Protein AF-A0A6G0IU02-F1 (afdb_monomer)

Structure (mmCIF, N/CA/C/O backbone):
data_AF-A0A6G0IU02-F1
#
_entry.id   AF-A0A6G0IU02-F1
#
loop_
_atom_site.group_PDB
_atom_site.id
_atom_site.type_symbol
_atom_site.label_atom_id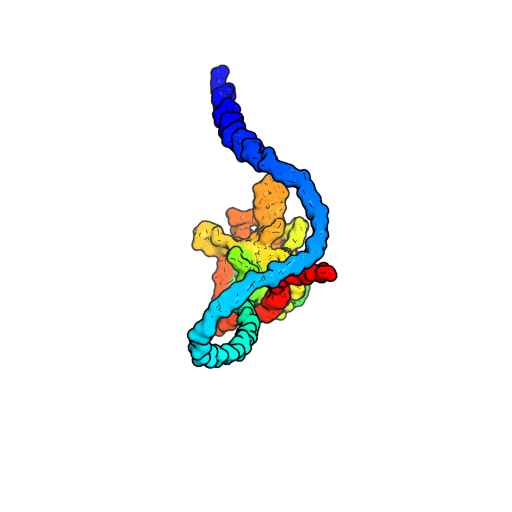
_atom_site.label_alt_id
_atom_site.label_comp_id
_atom_site.label_asym_id
_atom_site.label_entity_id
_atom_site.label_seq_id
_atom_site.pdbx_PDB_ins_code
_atom_site.Cartn_x
_atom_site.Cartn_y
_atom_site.Cartn_z
_atom_site.occupancy
_atom_site.B_iso_or_equiv
_atom_site.auth_seq_id
_atom_site.auth_comp_id
_atom_site.auth_asym_id
_atom_site.auth_atom_id
_atom_site.pdbx_PDB_model_num
ATOM 1 N N . MET A 1 1 ? 42.509 -0.617 -34.279 1.00 51.34 1 MET A N 1
ATOM 2 C CA . MET A 1 1 ? 42.435 -2.097 -34.305 1.00 51.34 1 MET A CA 1
ATOM 3 C C . MET A 1 1 ? 42.666 -2.662 -32.900 1.00 51.34 1 MET A C 1
ATOM 5 O O . MET A 1 1 ? 43.741 -3.169 -32.627 1.00 51.34 1 MET A O 1
ATOM 9 N N . ALA A 1 2 ? 41.705 -2.539 -31.977 1.00 48.62 2 ALA A N 1
ATOM 10 C CA . ALA A 1 2 ? 41.922 -2.955 -30.580 1.00 48.62 2 ALA A CA 1
ATOM 11 C C . ALA A 1 2 ? 40.639 -3.436 -29.867 1.00 48.62 2 ALA A C 1
ATOM 13 O O . ALA A 1 2 ? 40.450 -3.174 -28.688 1.00 48.62 2 ALA A O 1
ATOM 14 N N . ALA A 1 3 ? 39.736 -4.128 -30.576 1.00 52.97 3 ALA A N 1
ATOM 15 C CA . ALA A 1 3 ? 38.465 -4.608 -30.005 1.00 52.97 3 ALA A CA 1
ATOM 16 C C . ALA A 1 3 ? 38.207 -6.119 -30.199 1.00 52.97 3 ALA A C 1
ATOM 18 O O . ALA A 1 3 ? 37.106 -6.593 -29.945 1.00 52.97 3 ALA A O 1
ATOM 19 N N . ALA A 1 4 ? 39.204 -6.899 -30.636 1.00 56.94 4 ALA A N 1
ATOM 20 C CA . ALA A 1 4 ? 39.004 -8.305 -31.015 1.00 56.94 4 ALA A CA 1
ATOM 21 C C . ALA A 1 4 ? 39.466 -9.344 -29.969 1.00 56.94 4 ALA A C 1
ATOM 23 O O . ALA A 1 4 ? 39.292 -10.538 -30.192 1.00 56.94 4 ALA A O 1
ATOM 24 N N . ILE A 1 5 ? 40.030 -8.935 -28.823 1.00 54.19 5 ILE A N 1
ATOM 25 C CA . ILE A 1 5 ? 40.695 -9.877 -27.892 1.00 54.19 5 ILE A CA 1
ATOM 26 C C . ILE A 1 5 ? 39.798 -10.307 -26.714 1.00 54.19 5 ILE A C 1
ATOM 28 O O . ILE A 1 5 ? 39.974 -11.391 -26.169 1.00 54.19 5 ILE A O 1
ATOM 32 N N . ALA A 1 6 ? 38.755 -9.550 -26.360 1.00 51.25 6 ALA A N 1
ATOM 33 C CA . ALA A 1 6 ? 37.894 -9.899 -25.218 1.00 51.25 6 ALA A CA 1
ATOM 34 C C . ALA A 1 6 ? 36.839 -10.992 -25.515 1.00 51.25 6 ALA A C 1
ATOM 36 O O . ALA A 1 6 ? 36.155 -11.455 -24.604 1.00 51.25 6 ALA A O 1
ATOM 37 N N . SER A 1 7 ? 36.708 -11.432 -26.773 1.00 54.47 7 SER A N 1
ATOM 38 C CA . SER A 1 7 ? 35.649 -12.364 -27.202 1.00 54.47 7 SER A CA 1
ATOM 39 C C . SER A 1 7 ? 36.055 -13.849 -27.172 1.00 54.47 7 SER A C 1
ATOM 41 O O . SER A 1 7 ? 35.189 -14.719 -27.264 1.00 54.47 7 SER A O 1
ATOM 43 N N . SER A 1 8 ? 37.344 -14.179 -27.017 1.00 54.22 8 SER A N 1
ATOM 44 C CA . SER A 1 8 ? 37.838 -15.570 -27.067 1.00 54.22 8 SER A CA 1
ATOM 45 C C . SER A 1 8 ? 37.848 -16.288 -25.708 1.00 54.22 8 SER A C 1
ATOM 47 O O . SER A 1 8 ? 37.736 -17.513 -25.665 1.00 54.22 8 SER A O 1
ATOM 49 N N . LEU A 1 9 ? 37.881 -15.557 -24.588 1.00 54.75 9 LEU A N 1
ATOM 50 C CA . LEU A 1 9 ? 37.967 -16.150 -23.243 1.00 54.75 9 LEU A CA 1
ATOM 51 C C . LEU A 1 9 ? 36.627 -16.678 -22.692 1.00 54.75 9 LEU A C 1
ATOM 53 O O . LEU A 1 9 ? 36.609 -17.435 -21.723 1.00 54.75 9 LEU A O 1
ATOM 57 N N . ILE A 1 10 ? 35.496 -16.351 -23.324 1.00 55.34 10 ILE A N 1
ATOM 58 C CA . ILE A 1 10 ? 34.163 -16.789 -22.867 1.00 55.34 10 ILE A CA 1
ATOM 59 C C . ILE A 1 10 ? 33.752 -18.135 -23.500 1.00 55.34 10 ILE A C 1
ATOM 61 O O . ILE A 1 10 ? 32.959 -18.876 -22.918 1.00 55.34 10 ILE A O 1
ATOM 65 N N . ARG A 1 11 ? 34.342 -18.527 -24.642 1.00 56.19 11 ARG A N 1
ATOM 66 C CA . ARG A 1 11 ? 34.035 -19.812 -25.306 1.00 56.19 11 ARG A CA 1
ATOM 67 C C . ARG A 1 11 ? 34.732 -21.026 -24.683 1.00 56.19 11 ARG A C 1
ATOM 69 O O . ARG A 1 11 ? 34.160 -22.112 -24.717 1.00 56.19 11 ARG A O 1
ATOM 76 N N . GLN A 1 12 ? 35.893 -20.864 -24.045 1.00 51.59 12 GLN A N 1
ATOM 77 C CA . GLN A 1 12 ? 36.612 -21.997 -23.438 1.00 51.59 12 GLN A CA 1
ATOM 78 C C . GLN A 1 12 ? 35.956 -22.520 -22.150 1.00 51.59 12 GLN A C 1
ATOM 80 O O . GLN A 1 12 ? 36.017 -23.713 -21.863 1.00 51.59 12 GLN A O 1
ATOM 85 N N . LYS A 1 13 ? 35.240 -21.672 -21.398 1.00 48.53 13 LYS A N 1
ATOM 86 C CA . LYS A 1 13 ? 34.628 -22.083 -20.121 1.00 48.53 13 LYS A CA 1
ATOM 87 C C . LYS A 1 13 ? 33.337 -22.903 -20.278 1.00 48.53 13 LYS A C 1
ATOM 89 O O . LYS A 1 13 ? 32.830 -23.426 -19.289 1.00 48.53 13 LYS A O 1
ATOM 94 N N . ARG A 1 14 ? 32.813 -23.033 -21.507 1.00 52.62 14 ARG A N 1
ATOM 95 C CA . ARG A 1 14 ? 31.618 -23.840 -21.824 1.00 52.62 14 ARG A CA 1
ATOM 96 C C . ARG A 1 14 ? 31.951 -25.241 -22.354 1.00 52.62 14 ARG A C 1
ATOM 98 O O . ARG A 1 14 ? 31.159 -26.145 -22.137 1.00 52.62 14 ARG A O 1
ATOM 105 N N . GLN A 1 15 ? 33.136 -25.452 -22.933 1.00 51.84 15 GLN A N 1
ATOM 106 C CA . GLN A 1 15 ? 33.552 -26.764 -23.459 1.00 51.84 15 GLN A CA 1
ATOM 107 C C . GLN A 1 15 ? 34.073 -27.736 -22.383 1.00 51.84 15 GLN A C 1
ATOM 109 O O . GLN A 1 15 ? 34.096 -28.939 -22.608 1.00 51.84 15 GLN A O 1
ATOM 114 N N . ALA A 1 16 ? 34.406 -27.260 -21.178 1.00 43.06 16 ALA A N 1
ATOM 115 C CA . ALA A 1 16 ? 34.831 -28.124 -20.067 1.00 43.06 16 ALA A CA 1
ATOM 116 C C . ALA A 1 16 ? 33.668 -28.766 -19.273 1.00 43.06 16 ALA A C 1
ATOM 118 O O . ALA A 1 16 ? 33.913 -29.495 -18.315 1.00 43.06 16 ALA A O 1
ATOM 119 N N . ARG A 1 17 ? 32.402 -28.489 -19.627 1.00 50.50 17 ARG A N 1
ATOM 120 C CA . ARG A 1 17 ? 31.219 -29.091 -18.975 1.00 50.50 17 ARG A CA 1
ATOM 121 C C . ARG A 1 17 ? 30.504 -30.154 -19.810 1.00 50.50 17 ARG A C 1
ATOM 123 O O . ARG A 1 17 ? 29.612 -30.802 -19.276 1.00 50.50 17 ARG A O 1
ATOM 130 N N . GLU A 1 18 ? 30.899 -30.361 -21.063 1.00 46.88 18 GLU A N 1
ATOM 131 C CA . GLU A 1 18 ? 30.268 -31.348 -21.955 1.00 46.88 18 GLU A CA 1
ATOM 132 C C . GLU A 1 18 ? 31.071 -32.653 -22.098 1.00 46.88 18 GLU A C 1
ATOM 134 O O . GLU A 1 18 ? 30.562 -33.621 -22.645 1.00 46.88 18 GLU A O 1
ATOM 139 N N . SER A 1 19 ? 32.282 -32.754 -21.537 1.00 48.22 19 SER A N 1
ATOM 140 C CA . SER A 1 19 ? 33.114 -33.968 -21.623 1.00 48.22 19 SER A CA 1
ATOM 141 C C . SER A 1 19 ? 32.939 -34.968 -20.468 1.00 48.22 19 SER A C 1
ATOM 143 O O . SER A 1 19 ? 33.778 -35.849 -20.301 1.00 48.22 19 SER A O 1
ATOM 145 N N . ASN A 1 20 ? 31.876 -34.863 -19.659 1.00 43.47 20 ASN A N 1
ATOM 146 C CA . ASN A 1 20 ? 31.692 -35.730 -18.483 1.00 43.47 20 ASN A CA 1
ATOM 147 C C . ASN A 1 20 ? 30.312 -36.412 -18.404 1.00 43.47 20 ASN A C 1
ATOM 149 O O . ASN A 1 20 ? 29.796 -36.651 -17.315 1.00 43.47 20 ASN A O 1
ATOM 153 N N . SER A 1 21 ? 29.696 -36.716 -19.554 1.00 44.34 21 SER A N 1
ATOM 154 C CA . SER A 1 21 ? 28.435 -37.479 -19.620 1.00 44.34 21 SER A CA 1
ATOM 155 C C . SER A 1 21 ? 28.481 -38.716 -20.523 1.00 44.34 21 SER A C 1
ATOM 157 O O . SER A 1 21 ? 27.435 -39.163 -20.989 1.00 44.34 21 SER A O 1
ATOM 159 N N . GLU A 1 22 ? 29.653 -39.298 -20.771 1.00 39.88 22 GLU A N 1
ATOM 160 C CA . GLU A 1 22 ? 29.741 -40.574 -21.483 1.00 39.88 22 GLU A CA 1
ATOM 161 C C . GLU A 1 22 ? 30.498 -41.621 -20.670 1.00 39.88 22 GLU A C 1
ATOM 163 O O . GLU A 1 22 ? 31.606 -41.370 -20.199 1.00 39.88 22 GLU A O 1
ATOM 168 N N . LYS A 1 23 ? 29.903 -42.826 -20.640 1.00 43.62 23 LYS A N 1
ATOM 169 C CA . LYS A 1 23 ? 30.357 -44.100 -20.040 1.00 43.62 23 LYS A CA 1
ATOM 170 C C . LYS A 1 23 ? 29.957 -44.191 -18.558 1.00 43.62 23 LYS A C 1
ATOM 172 O O . LYS A 1 23 ? 30.467 -43.469 -17.722 1.00 43.62 23 LYS A O 1
ATOM 177 N N . VAL A 1 24 ? 28.995 -45.026 -18.157 1.00 34.88 24 VAL A N 1
ATOM 178 C CA . VAL A 1 24 ? 29.006 -46.489 -18.310 1.00 34.88 24 VAL A CA 1
ATOM 179 C C . VAL A 1 24 ? 27.581 -47.042 -18.472 1.00 34.88 24 VAL A C 1
ATOM 181 O O . VAL A 1 24 ? 26.756 -46.956 -17.568 1.00 34.88 24 VAL A O 1
ATOM 184 N N . ALA A 1 25 ? 27.328 -47.684 -19.612 1.00 37.84 25 ALA A N 1
ATOM 185 C CA . ALA A 1 25 ? 26.277 -48.677 -19.798 1.00 37.84 25 ALA A CA 1
ATOM 186 C C . ALA A 1 25 ? 26.941 -49.952 -20.333 1.00 37.84 25 ALA A C 1
ATOM 188 O O . ALA A 1 25 ? 27.708 -49.878 -21.288 1.00 37.84 25 ALA A O 1
ATOM 189 N N . THR A 1 26 ? 26.697 -51.085 -19.673 1.00 35.47 26 THR A N 1
ATOM 190 C CA . THR A 1 26 ? 26.799 -52.497 -20.118 1.00 35.47 26 THR A CA 1
ATOM 191 C C . THR A 1 26 ? 26.631 -53.321 -18.829 1.00 35.47 26 THR A C 1
ATOM 193 O O . THR A 1 26 ? 27.377 -53.146 -17.880 1.00 35.47 26 THR A O 1
ATOM 196 N N . ASN A 1 27 ? 25.610 -54.155 -18.641 1.00 30.62 27 ASN A N 1
ATOM 197 C CA . ASN A 1 27 ? 25.384 -55.360 -19.420 1.00 30.62 27 ASN A CA 1
ATOM 198 C C . ASN A 1 27 ? 23.982 -55.964 -19.181 1.00 30.62 27 ASN A C 1
ATOM 200 O O . ASN A 1 27 ? 23.516 -56.067 -18.054 1.00 30.62 27 ASN A O 1
ATOM 204 N N . LYS A 1 28 ? 23.416 -56.455 -20.292 1.00 33.31 28 LYS A N 1
ATOM 205 C CA . LYS A 1 28 ? 22.580 -57.660 -20.478 1.00 33.31 28 LYS A CA 1
ATOM 206 C C . LYS A 1 28 ? 21.246 -57.808 -19.719 1.00 33.31 28 LYS A C 1
ATOM 208 O O . LYS A 1 28 ? 21.172 -58.254 -18.583 1.00 33.31 28 LYS A O 1
ATOM 213 N N . ARG A 1 29 ? 20.162 -57.644 -20.492 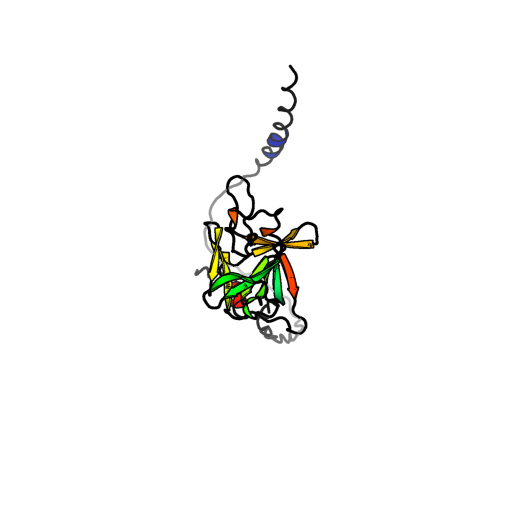1.00 33.94 29 ARG A N 1
ATOM 214 C CA . ARG A 1 29 ? 18.887 -58.374 -20.341 1.00 33.94 29 ARG A CA 1
ATOM 215 C C . ARG A 1 29 ? 19.080 -59.869 -20.649 1.00 33.94 29 ARG A C 1
ATOM 217 O O . ARG A 1 29 ? 19.572 -60.168 -21.736 1.00 33.94 29 ARG A O 1
ATOM 224 N N . ARG A 1 30 ? 18.535 -60.768 -19.811 1.00 31.84 30 ARG A N 1
ATOM 225 C CA . ARG A 1 30 ? 17.565 -61.813 -20.233 1.00 31.84 30 ARG A CA 1
ATOM 226 C C . ARG A 1 30 ? 16.972 -62.643 -19.071 1.00 31.84 30 ARG A C 1
ATOM 228 O O . ARG A 1 30 ? 17.705 -63.154 -18.242 1.00 31.84 30 ARG A O 1
ATOM 235 N N . SER A 1 31 ? 15.637 -62.759 -19.134 1.00 29.91 31 SER A N 1
ATOM 236 C CA . SER A 1 31 ? 14.708 -63.861 -18.781 1.00 29.91 31 SER A CA 1
ATOM 237 C C . SER A 1 31 ? 14.767 -64.590 -17.427 1.00 29.91 31 SER A C 1
ATOM 239 O O . SER A 1 31 ? 15.706 -65.324 -17.142 1.00 29.91 31 SER A O 1
ATOM 241 N N . SER A 1 32 ? 13.643 -64.536 -16.704 1.00 34.59 32 SER A N 1
ATOM 242 C CA . SER A 1 32 ? 13.128 -65.591 -15.812 1.00 34.59 32 SER A CA 1
ATOM 243 C C . SER A 1 32 ? 12.490 -66.736 -16.628 1.00 34.59 32 SER A C 1
ATOM 245 O O . SER A 1 32 ? 12.044 -66.482 -17.753 1.00 34.59 32 SER A O 1
ATOM 247 N N . PRO A 1 33 ? 12.457 -67.988 -16.111 1.00 43.59 33 PRO A N 1
ATOM 248 C CA . PRO A 1 33 ? 11.181 -68.525 -15.596 1.00 43.59 33 PRO A CA 1
ATOM 249 C C . PRO A 1 33 ? 11.260 -69.603 -14.466 1.00 43.59 33 PRO A C 1
ATOM 251 O O . PRO A 1 33 ? 12.152 -70.437 -14.439 1.00 43.59 33 PRO A O 1
ATOM 254 N N . THR A 1 34 ? 10.250 -69.565 -13.577 1.00 38.50 34 THR A N 1
ATOM 255 C CA . THR A 1 34 ? 9.464 -70.634 -12.881 1.00 38.50 34 THR A CA 1
ATOM 256 C C . THR A 1 34 ? 10.048 -71.960 -12.321 1.00 38.50 34 THR A C 1
ATOM 258 O O . THR A 1 34 ? 10.746 -72.672 -13.031 1.00 38.50 34 THR A O 1
ATOM 261 N N . LYS A 1 35 ? 9.446 -72.367 -11.171 1.00 31.52 35 LYS A N 1
ATOM 262 C CA . LYS A 1 35 ? 9.152 -73.719 -10.587 1.00 31.52 35 LYS A CA 1
ATOM 263 C C . LYS A 1 35 ? 10.054 -74.289 -9.457 1.00 31.52 35 LYS A C 1
ATOM 265 O O . LYS A 1 35 ? 11.205 -74.629 -9.682 1.00 31.52 35 LYS A O 1
ATOM 270 N N . ASP A 1 36 ? 9.433 -74.479 -8.277 1.00 34.03 36 ASP A N 1
ATOM 271 C CA . ASP A 1 36 ? 9.748 -75.429 -7.170 1.00 34.03 36 ASP A CA 1
ATOM 272 C C . ASP A 1 36 ? 9.834 -76.908 -7.664 1.00 34.03 36 ASP A C 1
ATOM 274 O O . ASP A 1 36 ? 9.366 -77.123 -8.790 1.00 34.03 36 ASP A O 1
ATOM 278 N N . PRO A 1 37 ? 10.280 -77.964 -6.902 1.00 46.91 37 PRO A N 1
ATOM 279 C CA . PRO A 1 37 ? 10.289 -78.114 -5.422 1.00 46.91 37 PRO A CA 1
ATOM 280 C C . PRO A 1 37 ? 11.408 -78.990 -4.739 1.00 46.91 37 PRO A C 1
ATOM 282 O O . PRO A 1 37 ? 12.132 -79.726 -5.392 1.00 46.91 37 PRO A O 1
ATOM 285 N N . ARG A 1 38 ? 11.414 -79.000 -3.383 1.00 33.72 38 ARG A N 1
ATOM 286 C CA . ARG A 1 38 ? 11.811 -80.077 -2.408 1.00 33.72 38 ARG A CA 1
ATOM 287 C C . ARG A 1 38 ? 13.256 -80.641 -2.331 1.00 33.72 38 ARG A C 1
ATOM 289 O O . ARG A 1 38 ? 13.714 -81.268 -3.268 1.00 33.72 38 ARG A O 1
ATOM 296 N N . SER A 1 39 ? 13.823 -80.642 -1.105 1.00 31.70 39 SER A N 1
ATOM 297 C CA . SER A 1 39 ? 14.204 -81.825 -0.260 1.00 31.70 39 SER A CA 1
ATOM 298 C C . SER A 1 39 ? 15.164 -81.382 0.871 1.00 31.70 39 SER A C 1
ATOM 300 O O . SER A 1 39 ? 16.212 -80.824 0.579 1.00 31.70 39 SER A O 1
ATOM 302 N N . LEU A 1 40 ? 14.782 -81.355 2.157 1.00 40.47 40 LEU A N 1
ATOM 303 C CA . LEU A 1 40 ? 14.804 -82.438 3.168 1.00 40.47 40 LEU A CA 1
ATOM 304 C C . LEU A 1 40 ? 16.164 -83.119 3.417 1.00 40.47 40 LEU A C 1
ATOM 306 O O . LEU A 1 40 ? 16.425 -84.148 2.808 1.00 40.47 40 LEU A O 1
ATOM 310 N N . CYS A 1 41 ? 16.926 -82.603 4.391 1.00 38.59 41 CYS A N 1
ATOM 311 C CA . CYS A 1 41 ? 17.814 -83.309 5.343 1.00 38.59 41 CYS A CA 1
ATOM 312 C C . CYS A 1 41 ? 18.629 -82.236 6.119 1.00 38.59 41 CYS A C 1
ATOM 314 O O . CYS A 1 41 ? 19.027 -81.245 5.528 1.00 38.59 41 CYS A O 1
ATOM 316 N N . GLU A 1 42 ? 18.918 -82.264 7.421 1.00 36.72 42 GLU A N 1
ATOM 317 C CA . GLU A 1 42 ? 18.633 -83.189 8.511 1.00 36.72 42 GLU A CA 1
ATOM 318 C C . GLU A 1 42 ? 19.155 -82.561 9.837 1.00 36.72 42 GLU A C 1
ATOM 320 O O . GLU A 1 42 ? 20.227 -81.971 9.853 1.00 36.72 42 GLU A O 1
ATOM 325 N N . ARG A 1 43 ? 18.365 -82.705 10.919 1.00 42.50 43 ARG A N 1
ATOM 326 C CA . ARG A 1 43 ? 18.712 -82.804 12.368 1.00 42.50 43 ARG A CA 1
ATOM 327 C C . ARG A 1 43 ? 19.540 -81.685 13.045 1.00 42.50 43 ARG A C 1
ATOM 329 O O . ARG A 1 43 ? 20.711 -81.490 12.784 1.00 42.50 43 ARG A O 1
ATOM 336 N N . HIS A 1 44 ? 18.892 -80.894 13.913 1.00 41.12 44 HIS A N 1
ATOM 337 C CA . HIS A 1 44 ? 18.784 -81.041 15.390 1.00 41.12 44 HIS A CA 1
ATOM 338 C C . HIS A 1 44 ? 19.977 -80.451 16.165 1.00 41.12 44 HIS A C 1
ATOM 340 O O . HIS A 1 44 ? 21.079 -80.956 16.039 1.00 41.12 44 HIS A O 1
ATOM 346 N N . ILE A 1 45 ? 19.720 -79.465 17.037 1.00 47.41 45 ILE A N 1
ATOM 347 C CA . ILE A 1 45 ? 20.177 -79.420 18.442 1.00 47.41 45 ILE A CA 1
ATOM 348 C C . ILE A 1 45 ? 19.330 -78.379 19.199 1.00 47.41 45 ILE A C 1
ATOM 350 O O . ILE A 1 45 ? 18.946 -77.335 18.679 1.00 47.41 45 ILE A O 1
ATOM 354 N N . PHE A 1 46 ? 18.973 -78.771 20.416 1.00 35.19 46 PHE A N 1
ATOM 355 C CA . PHE A 1 46 ? 17.982 -78.219 21.329 1.00 35.19 46 PHE A CA 1
ATOM 356 C C . PHE A 1 46 ? 18.329 -76.859 21.969 1.00 35.19 46 PHE A C 1
ATOM 358 O O . PHE A 1 46 ? 19.488 -76.534 22.187 1.00 35.19 46 PHE A O 1
ATOM 365 N N . ASN A 1 47 ? 17.251 -76.180 22.394 1.00 41.88 47 ASN A N 1
ATOM 366 C CA . ASN A 1 47 ? 17.080 -75.347 23.596 1.00 41.88 47 ASN A CA 1
ATOM 367 C C . ASN A 1 47 ? 18.105 -74.252 23.932 1.00 41.88 47 ASN A C 1
ATOM 369 O O . ASN A 1 47 ? 19.125 -74.553 24.531 1.00 41.88 47 ASN A O 1
ATOM 373 N N . VAL A 1 48 ? 17.664 -72.987 23.836 1.00 48.56 48 VAL A N 1
ATOM 374 C CA . VAL A 1 48 ? 17.470 -72.107 25.014 1.00 48.56 48 VAL A CA 1
ATOM 375 C C . VAL A 1 48 ? 16.317 -71.133 24.720 1.00 48.56 48 VAL A C 1
ATOM 377 O O . VAL A 1 48 ? 16.447 -70.218 23.912 1.00 48.56 48 VAL A O 1
ATOM 380 N N . PHE A 1 49 ? 15.177 -71.307 25.394 1.00 44.22 49 PHE A N 1
ATOM 381 C CA . PHE A 1 49 ? 14.122 -70.293 25.457 1.00 44.22 49 PHE A CA 1
ATOM 382 C C . PHE A 1 49 ? 14.474 -69.265 26.540 1.00 44.22 49 PHE A C 1
ATOM 384 O O . PHE A 1 49 ? 14.250 -69.511 27.725 1.00 44.22 49 PHE A O 1
ATOM 391 N N . SER A 1 50 ? 14.964 -68.088 26.155 1.00 41.34 50 SER A N 1
ATOM 392 C CA . SER A 1 50 ? 14.960 -66.905 27.022 1.00 41.34 50 SER A CA 1
ATOM 393 C C . SER A 1 50 ? 13.691 -66.090 26.762 1.00 41.34 50 SER A C 1
ATOM 395 O O . SER A 1 50 ? 13.478 -65.446 25.737 1.00 41.34 50 SER A O 1
ATOM 397 N N . LYS A 1 51 ? 12.791 -66.193 27.735 1.00 48.06 51 LYS A N 1
ATOM 398 C CA . LYS A 1 51 ? 11.459 -65.601 27.805 1.00 48.06 51 LYS A CA 1
ATOM 399 C C . LYS A 1 51 ? 11.565 -64.086 28.011 1.00 48.06 51 LYS A C 1
ATOM 401 O O . LYS A 1 51 ? 11.461 -63.611 29.138 1.00 48.06 51 LYS A O 1
ATOM 406 N N . VAL A 1 52 ? 11.753 -63.314 26.940 1.00 48.66 52 VAL A N 1
ATOM 407 C CA . VAL A 1 52 ? 11.661 -61.846 27.018 1.00 48.66 52 VAL A CA 1
ATOM 408 C C . VAL A 1 52 ? 10.226 -61.426 26.714 1.00 48.66 52 VAL A C 1
ATOM 410 O O . VAL A 1 52 ? 9.778 -61.392 25.569 1.00 48.66 52 VAL A O 1
ATOM 413 N N . ARG A 1 53 ? 9.471 -61.131 27.775 1.00 46.12 53 ARG A N 1
ATOM 414 C CA . ARG A 1 53 ? 8.145 -60.514 27.697 1.00 46.12 53 ARG A CA 1
ATOM 415 C C . ARG A 1 53 ? 8.322 -59.082 27.190 1.00 46.12 53 ARG A C 1
ATOM 417 O O . ARG A 1 53 ? 8.497 -58.159 27.978 1.00 46.12 53 ARG A O 1
ATOM 424 N N . PHE A 1 54 ? 8.291 -58.893 25.873 1.00 35.31 54 PHE A N 1
ATOM 425 C CA . PHE A 1 54 ? 8.166 -57.564 25.285 1.00 35.31 54 PHE A CA 1
ATOM 426 C C . PHE A 1 54 ? 6.768 -57.031 25.616 1.00 35.31 54 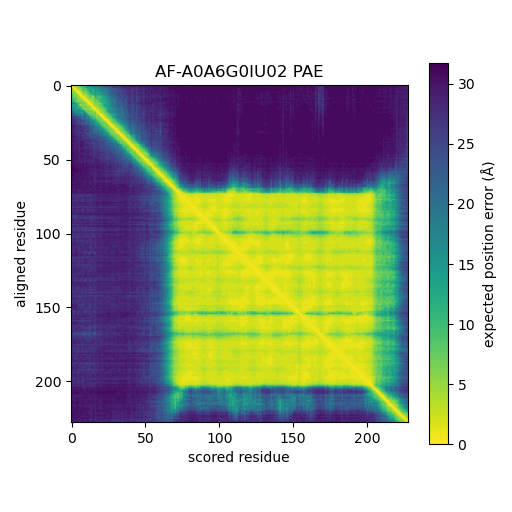PHE A C 1
ATOM 428 O O . PHE A 1 54 ? 5.775 -57.346 24.959 1.00 35.31 54 PHE A O 1
ATOM 435 N N . CYS A 1 55 ? 6.679 -56.232 26.678 1.00 42.66 55 CYS A N 1
ATOM 436 C CA . CYS A 1 55 ? 5.549 -55.345 26.914 1.00 42.66 55 CYS A CA 1
ATOM 437 C C . CYS A 1 55 ? 5.565 -54.253 25.835 1.00 42.66 55 CYS A C 1
ATOM 439 O O . CYS A 1 55 ? 5.967 -53.117 26.081 1.00 42.66 55 CYS A O 1
ATOM 441 N N . SER A 1 56 ? 5.135 -54.603 24.623 1.00 49.12 56 SER A N 1
ATOM 442 C CA . SER A 1 56 ? 4.888 -53.669 23.526 1.00 49.12 56 SER A CA 1
ATOM 443 C C . SER A 1 56 ? 3.629 -52.864 23.836 1.00 49.12 56 SER A C 1
ATOM 445 O O . SER A 1 56 ? 2.564 -53.068 23.250 1.00 49.12 56 SER A O 1
ATOM 447 N N . GLY A 1 57 ? 3.741 -51.951 24.802 1.00 49.62 57 GLY A N 1
ATOM 448 C CA . GLY A 1 57 ? 2.766 -50.898 25.020 1.00 49.62 57 GLY A CA 1
ATOM 449 C C . GLY A 1 57 ? 2.681 -50.066 23.748 1.00 49.62 57 GLY A C 1
ATOM 450 O O . GLY A 1 57 ? 3.531 -49.214 23.500 1.00 49.62 57 GLY A O 1
ATOM 451 N N . LYS A 1 58 ? 1.663 -50.333 22.923 1.00 52.34 58 LYS A N 1
ATOM 452 C CA . LYS A 1 58 ? 1.283 -49.487 21.790 1.00 52.34 58 LYS A CA 1
ATOM 453 C C . LYS A 1 58 ? 0.928 -48.107 22.343 1.00 52.34 58 LYS A C 1
ATOM 455 O O . LYS A 1 58 ? -0.230 -47.836 22.661 1.00 52.34 58 LYS A O 1
ATOM 460 N N . LYS A 1 59 ? 1.922 -47.225 22.471 1.00 48.97 59 LYS A N 1
ATOM 461 C CA . LYS A 1 59 ? 1.678 -45.797 22.646 1.00 48.97 59 LYS A CA 1
ATOM 462 C C . LYS A 1 59 ? 0.993 -45.338 21.367 1.00 48.97 59 LYS A C 1
ATOM 464 O O . LYS A 1 59 ? 1.624 -45.216 20.320 1.00 48.97 59 LYS A O 1
ATOM 469 N N . ARG A 1 60 ? -0.328 -45.166 21.448 1.00 51.22 60 ARG A N 1
ATOM 470 C CA . ARG A 1 60 ? -1.111 -44.482 20.419 1.00 51.22 60 ARG A CA 1
ATOM 471 C C . ARG A 1 60 ? -0.379 -43.169 20.123 1.00 51.22 60 ARG A C 1
ATOM 473 O O . ARG A 1 60 ? -0.055 -42.468 21.086 1.00 51.22 60 ARG A O 1
ATOM 480 N N . PRO A 1 61 ? -0.082 -42.827 18.859 1.00 52.41 61 PRO A N 1
ATOM 481 C CA . PRO A 1 61 ? 0.443 -41.508 18.569 1.00 52.41 61 PRO A CA 1
ATOM 482 C C . PRO A 1 61 ? -0.589 -40.512 19.091 1.00 52.41 61 PRO A C 1
ATOM 484 O O . PRO A 1 61 ? -1.749 -40.529 18.675 1.00 52.41 61 PRO A O 1
ATOM 487 N N . VAL A 1 62 ? -0.189 -39.696 20.068 1.00 53.06 62 VAL A N 1
ATOM 488 C CA . VAL A 1 62 ? -0.981 -38.548 20.495 1.00 53.06 62 VAL A CA 1
ATOM 489 C C . VAL A 1 62 ? -1.184 -37.732 19.232 1.00 53.06 62 VAL A C 1
ATOM 491 O O . VAL A 1 62 ? -0.222 -37.209 18.667 1.00 53.06 62 VAL A O 1
ATOM 494 N N . ARG A 1 63 ? -2.426 -37.703 18.744 1.00 54.41 63 ARG A N 1
ATOM 495 C CA . ARG A 1 63 ? -2.852 -36.876 17.622 1.00 54.41 63 ARG A CA 1
ATOM 496 C C . ARG A 1 63 ? -2.604 -35.436 18.053 1.00 54.41 63 ARG A C 1
ATOM 498 O O . ARG A 1 63 ? -3.452 -34.826 18.698 1.00 54.41 63 ARG A O 1
ATOM 505 N N . ARG A 1 64 ? -1.404 -34.918 17.773 1.00 57.47 64 ARG A N 1
ATOM 506 C CA . ARG A 1 64 ? -1.115 -33.493 17.896 1.00 57.47 64 ARG A CA 1
ATOM 507 C C . ARG A 1 64 ? -2.150 -32.818 17.008 1.00 57.47 64 ARG A C 1
ATOM 509 O O . ARG A 1 64 ? -2.191 -33.084 15.805 1.00 57.47 64 ARG A O 1
ATOM 516 N N . LYS A 1 65 ? -3.048 -32.035 17.614 1.00 43.31 65 LYS A N 1
ATOM 517 C CA . LYS A 1 65 ? -3.884 -31.107 16.853 1.00 43.31 65 LYS A CA 1
ATOM 518 C C . LYS A 1 65 ? -2.923 -30.316 15.953 1.00 43.31 65 LYS A C 1
ATOM 520 O O . LYS A 1 65 ? -1.862 -29.934 16.457 1.00 43.31 65 LYS A O 1
ATOM 525 N N . PRO A 1 66 ? -3.215 -30.129 14.653 1.00 47.91 66 PRO A N 1
ATOM 526 C CA . PRO A 1 66 ? -2.445 -29.189 13.854 1.00 47.91 66 PRO A CA 1
ATOM 527 C C . PRO A 1 66 ? -2.419 -27.880 14.639 1.00 47.91 66 PRO A C 1
ATOM 529 O O . PRO A 1 66 ? -3.477 -27.388 15.024 1.00 47.91 66 PRO A O 1
ATOM 532 N N . VAL A 1 67 ? -1.226 -27.389 14.970 1.00 49.72 67 VAL A N 1
ATOM 533 C CA . VAL A 1 67 ? -1.088 -26.023 15.468 1.00 49.72 67 VAL A CA 1
ATOM 534 C C . VAL A 1 67 ? -1.584 -25.171 14.312 1.00 49.72 67 VAL A C 1
ATOM 536 O O . VAL A 1 67 ? -0.942 -25.152 13.263 1.00 49.72 67 VAL A O 1
ATOM 539 N N . GLU A 1 68 ? -2.772 -24.581 14.450 1.00 51.72 68 GLU A N 1
ATOM 540 C CA . GLU A 1 68 ? -3.220 -23.542 13.530 1.00 51.72 68 GLU A CA 1
ATOM 541 C C . GLU A 1 68 ? -2.101 -22.502 13.505 1.00 51.72 68 GLU A C 1
ATOM 543 O O . GLU A 1 68 ? -1.721 -22.011 14.577 1.00 51.72 68 GLU A O 1
ATOM 548 N N . PRO A 1 69 ? -1.467 -22.254 12.346 1.00 54.59 69 PRO A N 1
ATOM 549 C CA . PRO A 1 69 ? -0.428 -21.252 12.268 1.00 54.59 69 PRO A CA 1
ATOM 550 C C . PRO A 1 69 ? -1.113 -19.907 12.461 1.00 54.59 69 PRO A C 1
ATOM 552 O O . PRO A 1 69 ? -1.531 -19.302 11.497 1.00 54.59 69 PRO A O 1
ATOM 555 N N . GLN A 1 70 ? -1.249 -19.458 13.707 1.00 58.88 70 GLN A N 1
ATOM 556 C CA . GLN A 1 70 ? -1.835 -18.171 14.046 1.00 58.88 70 GLN A CA 1
ATOM 557 C C . GLN A 1 70 ? -0.958 -17.075 13.440 1.00 58.88 70 GLN A C 1
ATOM 559 O O . GLN A 1 70 ? -0.006 -16.608 14.076 1.00 58.88 70 GLN A O 1
ATOM 564 N N . LEU A 1 71 ? -1.225 -16.702 12.186 1.00 65.50 71 LEU A N 1
ATOM 565 C CA . LEU A 1 71 ? -0.515 -15.621 11.529 1.00 65.50 71 LEU A CA 1
ATOM 566 C C . LEU A 1 71 ? -0.857 -14.345 12.274 1.00 65.50 71 LEU A C 1
ATOM 568 O O . LEU A 1 71 ? -1.969 -13.818 12.227 1.00 65.50 71 LEU A O 1
ATOM 572 N N . LYS A 1 72 ? 0.129 -13.918 13.049 1.00 70.50 72 LYS A N 1
ATOM 573 C CA . LYS A 1 72 ? 0.000 -12.867 14.033 1.00 70.50 72 LYS A CA 1
ATOM 574 C C . LYS A 1 72 ? 0.337 -11.551 13.343 1.00 70.50 72 LYS A C 1
ATOM 576 O O . LYS A 1 72 ? 1.496 -11.137 13.325 1.00 70.50 72 LYS A O 1
ATOM 581 N N . GLY A 1 73 ? -0.670 -10.967 12.696 1.00 81.88 73 GLY A N 1
ATOM 582 C CA . GLY A 1 73 ? -0.564 -9.664 12.044 1.00 81.88 73 GLY A CA 1
ATOM 583 C C . GLY A 1 73 ? -0.459 -8.521 13.051 1.00 81.88 73 GLY A C 1
ATOM 584 O O . GLY A 1 73 ? -0.626 -8.723 14.256 1.00 81.88 73 GLY A O 1
ATOM 585 N N . ILE A 1 74 ? -0.180 -7.319 12.557 1.00 91.12 74 ILE A N 1
ATOM 586 C CA . ILE A 1 74 ? -0.248 -6.082 13.348 1.00 91.12 74 ILE A CA 1
ATOM 587 C C . ILE A 1 74 ? -1.330 -5.168 12.784 1.00 91.12 74 ILE A C 1
ATOM 589 O O . ILE A 1 74 ? -1.507 -5.113 11.566 1.00 91.12 74 ILE A O 1
ATOM 593 N N . VAL A 1 75 ? -2.016 -4.437 13.661 1.00 93.69 75 VAL A N 1
ATOM 594 C CA . VAL A 1 75 ? -2.851 -3.306 13.248 1.00 93.69 75 VAL A CA 1
ATOM 595 C C . VAL A 1 75 ? -1.960 -2.080 13.142 1.00 93.69 75 VAL A C 1
ATOM 597 O O . VAL A 1 75 ? -1.194 -1.766 14.058 1.00 93.69 75 VAL A O 1
ATOM 600 N N . THR A 1 76 ? -2.002 -1.412 11.998 1.00 95.44 76 THR A N 1
ATOM 601 C CA . THR A 1 76 ? -1.147 -0.259 11.726 1.00 95.44 76 THR A CA 1
ATOM 602 C C . THR A 1 76 ? -1.808 0.688 10.739 1.00 95.44 76 THR A C 1
ATOM 604 O O . THR A 1 76 ? -2.621 0.277 9.907 1.00 95.44 76 THR A O 1
ATOM 607 N N . ARG A 1 77 ? -1.424 1.961 10.811 1.00 96.44 77 ARG A N 1
ATOM 608 C CA . ARG A 1 77 ? -1.705 2.944 9.765 1.00 96.44 77 ARG A CA 1
ATOM 609 C C . ARG A 1 77 ? -0.522 3.006 8.809 1.00 96.44 77 ARG A C 1
ATOM 611 O O . ARG A 1 77 ? 0.630 2.985 9.235 1.00 96.44 77 ARG A O 1
ATOM 618 N N . LEU A 1 78 ? -0.781 3.115 7.511 1.00 97.50 78 LEU A N 1
ATOM 619 C CA . LEU A 1 78 ? 0.274 3.289 6.511 1.00 97.50 78 LEU A CA 1
ATOM 620 C C . LEU A 1 78 ? 0.354 4.761 6.114 1.00 97.50 78 LEU A C 1
ATOM 622 O O . LEU A 1 78 ? -0.449 5.233 5.312 1.00 97.50 78 LEU A O 1
ATOM 626 N N . PHE A 1 79 ? 1.315 5.488 6.679 1.00 97.94 79 PHE A N 1
ATOM 627 C CA . PHE A 1 79 ? 1.526 6.896 6.354 1.00 97.94 79 PHE A CA 1
ATOM 628 C C . PHE A 1 79 ? 2.414 7.027 5.114 1.00 97.94 79 PHE A C 1
ATOM 630 O O . PHE A 1 79 ? 3.558 6.583 5.124 1.00 97.94 79 PHE A O 1
ATOM 637 N N . SER A 1 80 ? 1.901 7.604 4.034 1.00 98.12 80 SER A N 1
ATOM 638 C CA . SER A 1 80 ? 2.665 7.864 2.814 1.00 98.12 80 SER A CA 1
ATOM 639 C C . SER A 1 80 ? 3.542 9.105 2.970 1.00 98.12 80 SER A C 1
ATOM 641 O O . SER A 1 80 ? 3.095 10.110 3.522 1.00 98.12 80 SER A O 1
ATOM 643 N N . GLU A 1 81 ? 4.746 9.087 2.389 1.00 97.31 81 GLU A N 1
ATOM 644 C CA . GLU A 1 81 ? 5.618 10.275 2.297 1.00 97.31 81 GLU A CA 1
ATOM 645 C C . GLU A 1 81 ? 4.924 11.466 1.610 1.00 97.31 81 GLU A C 1
ATOM 647 O O . GLU A 1 81 ? 5.249 12.619 1.871 1.00 97.31 81 GLU A O 1
ATOM 652 N N . GLN A 1 82 ? 3.901 11.204 0.792 1.00 97.50 82 GLN A N 1
ATOM 653 C CA . GLN A 1 82 ? 3.085 12.236 0.147 1.00 97.50 82 GLN A CA 1
ATOM 654 C C . GLN A 1 82 ? 2.214 13.041 1.133 1.00 97.50 82 GLN A C 1
ATOM 656 O O . GLN A 1 82 ? 1.543 13.979 0.711 1.00 97.50 82 GLN A O 1
ATOM 661 N N . GLY A 1 83 ? 2.202 12.685 2.424 1.00 97.50 83 GLY A N 1
ATOM 662 C CA . GLY A 1 83 ? 1.477 13.405 3.474 1.00 97.50 83 GLY A CA 1
ATOM 663 C C . GLY A 1 83 ? 0.054 12.903 3.724 1.00 97.50 83 GLY A C 1
ATOM 664 O O . GLY A 1 83 ? -0.782 13.664 4.205 1.00 97.50 83 GLY A O 1
ATOM 665 N N . PHE A 1 84 ? -0.232 11.642 3.389 1.00 98.31 84 PHE A N 1
ATOM 666 C CA . PHE A 1 84 ? -1.554 11.031 3.547 1.00 98.31 84 PHE A CA 1
ATOM 667 C C . PHE A 1 84 ? -1.450 9.669 4.228 1.00 98.31 84 PHE A C 1
ATOM 669 O O . PHE A 1 84 ? -0.561 8.877 3.917 1.00 98.31 84 PHE A O 1
ATOM 676 N N . PHE A 1 85 ? -2.399 9.355 5.098 1.00 98.06 85 PHE A N 1
ATOM 677 C CA . PHE A 1 85 ? -2.666 7.992 5.529 1.00 98.06 85 PHE A CA 1
ATOM 678 C C . PHE A 1 85 ? -3.392 7.246 4.421 1.00 98.06 85 PHE A C 1
ATOM 680 O O . PHE A 1 85 ? -4.361 7.759 3.863 1.00 98.06 85 PHE A O 1
ATOM 687 N N . LEU A 1 86 ? -2.948 6.031 4.106 1.00 98.06 86 LEU A N 1
ATOM 688 C CA . LEU A 1 86 ? -3.739 5.149 3.258 1.00 98.06 86 LEU A CA 1
ATOM 689 C C . LEU A 1 86 ? -5.116 4.958 3.906 1.00 98.06 86 LEU A C 1
ATOM 691 O O . LEU A 1 86 ? -5.214 4.810 5.121 1.00 98.06 86 LEU A O 1
ATOM 695 N N . GLN A 1 87 ? -6.164 4.972 3.099 1.00 97.19 87 GLN A N 1
ATOM 696 C CA . GLN A 1 87 ? -7.544 4.810 3.524 1.00 97.19 87 GLN A CA 1
ATOM 697 C C . GLN A 1 87 ? -8.214 3.759 2.647 1.00 97.19 87 GLN A C 1
ATOM 699 O O . GLN A 1 87 ? -7.997 3.719 1.434 1.00 97.19 87 GLN A O 1
ATOM 704 N N . MET A 1 88 ? -9.040 2.923 3.271 1.00 97.44 88 MET A N 1
ATOM 705 C CA . MET A 1 88 ? -9.964 2.034 2.582 1.00 97.44 88 MET A CA 1
ATOM 706 C C . MET A 1 88 ? -11.377 2.314 3.071 1.00 97.44 88 MET A C 1
ATOM 708 O O . MET A 1 88 ? -11.714 2.055 4.228 1.00 97.44 88 MET A O 1
ATOM 712 N N . GLN A 1 89 ? -12.189 2.848 2.173 1.00 96.00 89 GLN A N 1
ATOM 713 C CA . GLN A 1 89 ? -13.588 3.128 2.443 1.00 96.00 89 GLN A CA 1
ATOM 714 C C . GLN A 1 89 ? -14.425 1.832 2.408 1.00 96.00 89 GLN A C 1
ATOM 716 O O . GLN A 1 89 ? -14.005 0.841 1.800 1.00 96.00 89 GLN A O 1
ATOM 721 N N . PRO A 1 90 ? -15.609 1.800 3.051 1.00 94.06 90 PRO A N 1
ATOM 722 C CA . PRO A 1 90 ? -16.490 0.625 3.051 1.00 94.06 90 PRO A CA 1
ATOM 723 C C . PRO A 1 90 ? -16.996 0.212 1.663 1.00 94.06 90 PRO A C 1
ATOM 725 O O . PRO A 1 90 ? -17.340 -0.946 1.459 1.00 94.06 90 PRO A O 1
ATOM 728 N N . ASP A 1 91 ? -17.027 1.148 0.713 1.00 93.38 91 ASP A N 1
ATOM 729 C CA . ASP A 1 91 ? -17.341 0.906 -0.701 1.00 93.38 91 ASP A CA 1
ATOM 730 C C . ASP A 1 91 ? -16.187 0.223 -1.467 1.00 93.38 91 ASP A C 1
ATOM 732 O O . ASP A 1 91 ? -16.330 -0.110 -2.642 1.00 93.38 91 ASP A O 1
ATOM 736 N N . GLY A 1 92 ? -15.041 0.007 -0.811 1.00 92.62 92 GLY A N 1
ATOM 737 C CA . GLY A 1 92 ? -13.844 -0.586 -1.394 1.00 92.62 92 GLY A CA 1
ATOM 738 C C . GLY A 1 92 ? -12.925 0.413 -2.098 1.00 92.62 92 GLY A C 1
ATOM 739 O O . GLY A 1 92 ? -11.910 -0.014 -2.659 1.00 92.62 92 GLY A O 1
ATOM 740 N N . ALA A 1 93 ? -13.223 1.717 -2.067 1.00 96.31 93 ALA A N 1
ATOM 741 C CA . ALA A 1 93 ? -12.354 2.738 -2.640 1.00 96.31 93 ALA A CA 1
ATOM 742 C C . ALA A 1 93 ? -11.077 2.913 -1.801 1.00 96.31 93 ALA A C 1
ATOM 744 O O . ALA A 1 93 ? -11.120 3.033 -0.573 1.00 96.31 93 ALA A O 1
ATOM 745 N N . ILE A 1 94 ? -9.928 2.947 -2.482 1.00 97.31 94 ILE A N 1
ATOM 746 C CA . ILE A 1 94 ? -8.615 3.166 -1.866 1.00 97.31 94 ILE A CA 1
ATOM 747 C C . ILE A 1 94 ? -8.123 4.565 -2.230 1.00 97.31 94 ILE A C 1
ATOM 749 O O . ILE A 1 94 ? -7.986 4.902 -3.409 1.00 97.31 94 ILE A O 1
ATOM 753 N N . SER A 1 95 ? -7.805 5.362 -1.219 1.00 97.00 95 SER A N 1
ATOM 754 C CA . SER A 1 95 ? -7.299 6.728 -1.372 1.00 97.00 95 SER A CA 1
ATOM 755 C C . SER A 1 95 ? -6.392 7.103 -0.198 1.00 97.00 95 SER A C 1
ATOM 757 O O . SER A 1 95 ? -6.069 6.278 0.655 1.00 97.00 95 SER A O 1
ATOM 759 N N . GLY A 1 96 ? -5.914 8.340 -0.189 1.00 97.31 96 GLY A N 1
ATOM 760 C CA . GLY A 1 96 ? -5.198 8.962 0.907 1.00 97.31 96 GLY A CA 1
ATOM 761 C C . GLY A 1 96 ? -6.111 9.903 1.684 1.00 97.31 96 GLY A C 1
ATOM 762 O O . GLY A 1 96 ? -6.803 10.729 1.091 1.00 97.31 96 GLY A O 1
ATOM 763 N N . ASN A 1 97 ? -6.062 9.821 3.009 1.00 96.44 97 ASN A N 1
ATOM 764 C CA . ASN A 1 97 ? -6.736 10.731 3.926 1.00 96.44 97 ASN A CA 1
ATOM 765 C C . ASN A 1 97 ? -5.707 11.487 4.773 1.00 96.44 97 ASN A C 1
ATOM 767 O O . ASN A 1 97 ? -4.643 10.961 5.091 1.00 96.44 97 ASN A O 1
ATOM 771 N N . LYS A 1 98 ? -6.011 12.729 5.146 1.00 95.56 98 LYS A N 1
ATOM 772 C CA . LYS A 1 98 ? -5.186 13.513 6.078 1.00 95.56 98 LYS A CA 1
ATOM 773 C C . LYS A 1 98 ? -5.617 13.340 7.533 1.00 95.56 98 LYS A C 1
ATOM 775 O O . LYS A 1 98 ? -4.843 13.665 8.425 1.00 95.56 98 LYS A O 1
ATOM 780 N N . ASP A 1 99 ? -6.827 12.837 7.764 1.00 93.25 99 ASP A N 1
ATOM 781 C CA . ASP A 1 99 ? -7.345 12.593 9.105 1.00 93.25 99 ASP A CA 1
ATOM 782 C C . ASP A 1 99 ? -6.738 11.320 9.719 1.00 93.25 99 ASP A C 1
ATOM 784 O O . ASP A 1 99 ? -7.027 10.201 9.291 1.00 93.25 99 ASP A O 1
ATOM 788 N N . GLU A 1 100 ? -5.896 11.501 10.737 1.00 86.25 100 GLU A N 1
ATOM 789 C CA . GLU A 1 100 ? -5.249 10.419 11.492 1.00 86.25 100 GLU A CA 1
ATOM 790 C C . GLU A 1 100 ? -6.245 9.635 12.363 1.00 86.25 100 GLU A C 1
ATOM 792 O O . GLU A 1 100 ? -6.049 8.444 12.624 1.00 86.25 100 GLU A O 1
ATOM 797 N N . ASN A 1 101 ? -7.350 10.268 12.765 1.00 89.00 101 ASN A N 1
ATOM 798 C CA . ASN A 1 101 ? -8.365 9.656 13.623 1.00 89.00 101 ASN A CA 1
ATOM 799 C C . ASN A 1 101 ? -9.393 8.846 12.831 1.00 89.00 101 ASN A C 1
ATOM 801 O O . ASN A 1 101 ? -10.270 8.215 13.418 1.00 89.00 101 ASN A O 1
ATOM 805 N N . SER A 1 102 ? -9.280 8.826 11.501 1.00 93.69 102 SER A N 1
ATOM 806 C CA . SER A 1 102 ? 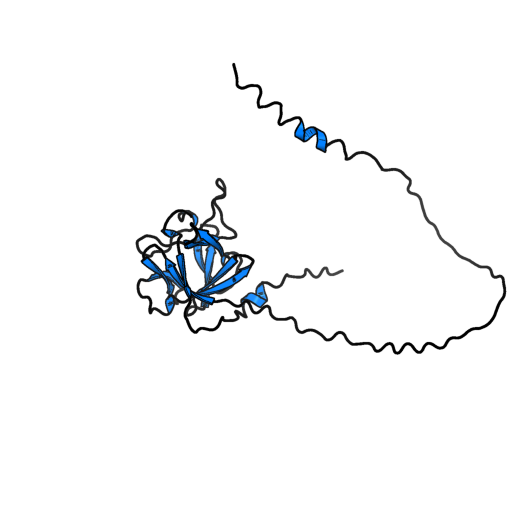-10.188 8.062 10.667 1.00 93.69 102 SER A CA 1
ATOM 807 C C . SER A 1 102 ? -9.962 6.564 10.853 1.00 93.69 102 SER A C 1
ATOM 809 O O . SER A 1 102 ? -8.926 6.003 10.492 1.00 93.69 102 SER A O 1
ATOM 811 N N . ASP A 1 103 ? -10.997 5.899 11.340 1.00 93.62 103 ASP A N 1
ATOM 812 C CA . ASP A 1 103 ? -11.100 4.449 11.479 1.00 93.62 103 ASP A CA 1
ATOM 813 C C . ASP A 1 103 ? -10.846 3.668 10.171 1.00 93.62 103 ASP A C 1
ATOM 815 O O . ASP A 1 103 ? -10.457 2.500 10.191 1.00 93.62 103 ASP A O 1
ATOM 819 N N . TYR A 1 104 ? -11.041 4.310 9.017 1.00 96.06 104 TYR A N 1
ATOM 820 C CA . TYR A 1 104 ? -10.823 3.731 7.686 1.00 96.06 104 TYR A CA 1
ATOM 821 C C . TYR A 1 104 ? -9.344 3.690 7.269 1.00 96.06 104 TYR A C 1
ATOM 823 O O . TYR A 1 104 ? -9.013 3.153 6.212 1.00 96.06 104 TYR A O 1
ATOM 831 N N . THR A 1 105 ? -8.449 4.258 8.083 1.00 96.69 105 THR A N 1
ATOM 832 C CA . THR A 1 105 ? -6.988 4.225 7.870 1.00 96.69 105 THR A CA 1
ATOM 833 C C . THR A 1 105 ? -6.305 3.049 8.568 1.00 96.69 105 THR A C 1
ATOM 835 O O . THR A 1 105 ? -5.085 2.885 8.489 1.00 96.69 105 THR A O 1
ATOM 838 N N . LEU A 1 106 ? -7.093 2.221 9.257 1.00 95.50 106 LEU A N 1
ATOM 839 C CA . LEU A 1 106 ? -6.627 1.058 9.997 1.00 95.50 106 LEU A CA 1
ATOM 840 C C . LEU A 1 106 ? -6.486 -0.154 9.079 1.00 95.50 106 LEU A C 1
ATOM 842 O O . LEU A 1 106 ? -7.460 -0.589 8.455 1.00 95.50 106 LEU A O 1
ATOM 846 N N . PHE A 1 107 ? -5.290 -0.743 9.052 1.00 96.62 107 PHE A N 1
ATOM 847 C CA . PHE A 1 107 ? -5.010 -1.955 8.289 1.00 96.62 107 PHE A CA 1
ATOM 848 C C . PHE A 1 107 ? -4.429 -3.061 9.158 1.00 96.62 107 PHE A C 1
ATOM 850 O O . PHE A 1 107 ? -3.530 -2.835 9.969 1.00 96.62 107 PHE A O 1
ATOM 857 N N . ASN A 1 108 ? -4.877 -4.285 8.899 1.00 95.56 108 ASN A N 1
ATOM 858 C CA . ASN A 1 108 ? -4.187 -5.490 9.324 1.00 95.56 108 ASN A CA 1
ATOM 859 C C . ASN A 1 108 ? -3.054 -5.774 8.331 1.00 95.56 108 ASN A C 1
ATOM 861 O O . ASN A 1 108 ? -3.302 -6.114 7.170 1.00 95.56 108 ASN A O 1
ATOM 865 N N . LEU A 1 109 ? -1.811 -5.664 8.794 1.00 95.38 109 LEU A N 1
ATOM 866 C CA . LEU A 1 109 ? -0.633 -6.148 8.079 1.00 95.38 109 LEU A CA 1
ATOM 867 C C . LEU A 1 109 ? -0.348 -7.579 8.513 1.00 95.38 109 LEU A C 1
ATOM 869 O O . LEU A 1 109 ? 0.152 -7.825 9.615 1.00 95.38 109 LEU A O 1
ATOM 873 N N . ILE A 1 110 ? -0.694 -8.528 7.646 1.00 95.31 110 ILE A N 1
ATOM 874 C CA . ILE A 1 110 ? -0.665 -9.950 7.979 1.00 95.31 110 ILE A CA 1
ATOM 875 C C . ILE A 1 110 ? 0.511 -10.607 7.255 1.00 95.31 110 ILE A C 1
ATOM 877 O O . ILE A 1 110 ? 0.535 -10.607 6.022 1.00 95.31 110 ILE A O 1
ATOM 881 N N . PRO A 1 111 ? 1.498 -11.171 7.974 1.00 95.25 111 PRO A N 1
ATOM 882 C CA . PRO A 1 111 ? 2.621 -11.843 7.338 1.00 95.25 111 PRO A CA 1
ATOM 883 C C . PRO A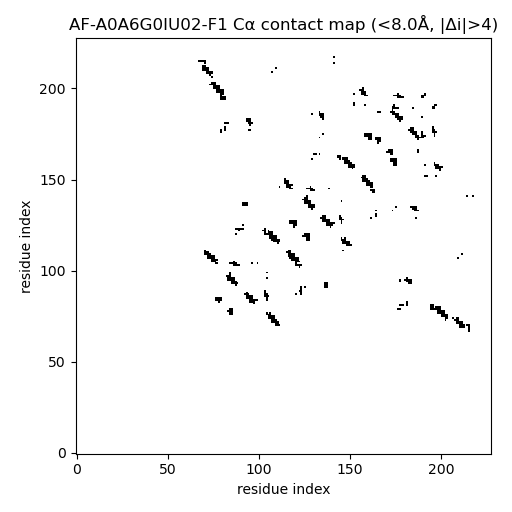 1 111 ? 2.139 -13.143 6.692 1.00 95.25 111 PRO A C 1
ATOM 885 O O . PRO A 1 111 ? 1.716 -14.063 7.380 1.00 95.25 111 PRO A O 1
ATOM 888 N N . VAL A 1 112 ? 2.226 -13.236 5.366 1.00 94.12 112 VAL A N 1
ATOM 889 C CA . VAL A 1 112 ? 1.819 -14.426 4.588 1.00 94.12 112 VAL A CA 1
ATOM 890 C C . VAL A 1 112 ? 3.012 -15.166 3.971 1.00 94.12 112 VAL A C 1
ATOM 892 O O . VAL A 1 112 ? 2.846 -16.158 3.259 1.00 94.12 112 VAL A O 1
ATOM 895 N N . GLY A 1 113 ? 4.228 -14.688 4.234 1.00 93.44 113 GLY A N 1
ATOM 896 C CA . GLY A 1 113 ? 5.483 -15.301 3.817 1.00 93.44 113 GLY A CA 1
ATOM 897 C C . GLY A 1 113 ? 6.693 -14.479 4.260 1.00 93.44 113 GLY A C 1
ATOM 898 O O . GLY A 1 113 ? 6.559 -13.424 4.880 1.00 93.44 113 GLY A O 1
ATOM 899 N N . LEU A 1 114 ? 7.898 -14.946 3.923 1.00 93.38 114 LEU A N 1
ATOM 900 C CA . LEU A 1 114 ? 9.134 -14.219 4.219 1.00 93.38 114 LEU A CA 1
ATOM 901 C C . LEU A 1 114 ? 9.143 -12.872 3.484 1.00 93.38 114 LEU A C 1
ATOM 903 O O . LEU A 1 114 ? 9.295 -12.846 2.262 1.00 93.38 114 LEU A O 1
ATOM 907 N N . ARG A 1 115 ? 9.013 -11.764 4.229 1.00 95.25 115 ARG A N 1
ATOM 908 C CA . ARG A 1 115 ? 8.901 -10.397 3.678 1.00 95.25 115 ARG A CA 1
ATOM 909 C C . ARG A 1 115 ? 7.724 -10.240 2.707 1.00 95.25 115 ARG A C 1
ATOM 911 O O . ARG A 1 115 ? 7.793 -9.449 1.765 1.00 95.25 115 ARG A O 1
ATOM 918 N N . VAL A 1 116 ? 6.661 -11.017 2.905 1.00 97.44 116 VAL A N 1
ATOM 919 C CA . VAL A 1 116 ? 5.429 -10.911 2.123 1.00 97.44 116 VAL A CA 1
ATOM 920 C C . VAL A 1 116 ? 4.267 -10.719 3.077 1.00 97.44 116 VAL A C 1
ATOM 922 O O . VAL A 1 116 ? 4.076 -11.512 3.999 1.00 97.44 116 VAL A O 1
ATOM 925 N N . VAL A 1 117 ? 3.484 -9.680 2.821 1.00 97.44 117 VAL A N 1
ATOM 926 C CA . VAL A 1 117 ? 2.338 -9.290 3.632 1.00 97.44 117 VAL A CA 1
ATOM 927 C C . VAL A 1 117 ? 1.069 -9.258 2.791 1.00 97.44 117 VAL A C 1
ATOM 929 O O . VAL A 1 117 ? 1.104 -8.981 1.589 1.00 97.44 117 VAL A O 1
ATOM 932 N N . ALA A 1 118 ? -0.049 -9.551 3.440 1.00 97.44 118 ALA A N 1
ATOM 933 C CA . ALA A 1 118 ? -1.371 -9.149 2.993 1.00 97.44 118 ALA A CA 1
ATOM 934 C C . ALA A 1 118 ? -1.758 -7.866 3.737 1.00 97.44 118 ALA A C 1
ATOM 936 O O . ALA A 1 118 ? -1.442 -7.717 4.920 1.00 97.44 118 ALA A O 1
ATOM 937 N N . ILE A 1 119 ? -2.427 -6.952 3.041 1.00 98.06 119 ILE A N 1
ATOM 938 C CA . ILE A 1 119 ? -2.906 -5.687 3.602 1.00 98.06 119 ILE A CA 1
ATOM 939 C C . ILE A 1 119 ? -4.429 -5.739 3.554 1.00 98.06 119 ILE A C 1
ATOM 941 O O . ILE A 1 119 ? -4.997 -5.836 2.467 1.00 98.06 119 ILE A O 1
ATOM 945 N N . GLN A 1 120 ? -5.080 -5.709 4.714 1.00 96.94 120 GLN A N 1
ATOM 946 C CA . GLN A 1 120 ? -6.538 -5.784 4.825 1.00 96.94 120 GLN A CA 1
ATOM 947 C C . GLN A 1 120 ? -7.067 -4.573 5.587 1.00 96.94 120 GLN A C 1
ATOM 949 O O . GLN A 1 120 ? -6.553 -4.270 6.662 1.00 96.94 120 GLN A O 1
ATOM 954 N N . GLY A 1 121 ? -8.082 -3.887 5.060 1.00 96.62 121 GLY A N 1
ATOM 955 C CA . GLY A 1 121 ? -8.746 -2.802 5.785 1.00 96.62 121 GLY A CA 1
ATOM 956 C C . GLY A 1 121 ? -9.528 -3.357 6.973 1.00 96.62 121 GLY A C 1
ATOM 957 O O . GLY A 1 121 ? -10.338 -4.266 6.799 1.00 96.62 121 GLY A O 1
ATOM 958 N N . VAL A 1 122 ? -9.305 -2.825 8.176 1.00 94.12 122 VAL A N 1
ATOM 959 C CA . VAL A 1 122 ? -9.934 -3.345 9.407 1.00 94.12 122 VAL A CA 1
ATOM 960 C C . VAL A 1 122 ? -11.452 -3.176 9.362 1.00 94.12 122 VAL A C 1
ATOM 962 O O . VAL A 1 122 ? -12.182 -4.115 9.661 1.00 94.12 122 VAL A O 1
ATOM 965 N N . LYS A 1 123 ? -11.932 -1.994 8.956 1.00 93.62 123 LYS A N 1
ATOM 966 C CA . LYS A 1 123 ? -13.371 -1.692 8.914 1.00 93.62 123 LYS A CA 1
ATOM 967 C C . LYS A 1 123 ? -14.096 -2.342 7.739 1.00 93.62 123 LYS A C 1
ATOM 969 O O . LYS A 1 123 ? -15.209 -2.816 7.916 1.00 93.62 123 LYS A O 1
ATOM 974 N N . ALA A 1 124 ? -13.479 -2.359 6.558 1.00 94.19 124 ALA A N 1
ATOM 975 C CA . ALA A 1 124 ? -14.093 -2.927 5.358 1.00 94.19 124 ALA A CA 1
ATOM 976 C C . ALA A 1 124 ? -13.975 -4.461 5.296 1.00 94.19 124 ALA A C 1
ATOM 978 O O . ALA A 1 124 ? -14.762 -5.112 4.621 1.00 94.19 124 ALA A O 1
ATOM 979 N N . GLY A 1 125 ? -12.970 -5.052 5.952 1.00 94.19 125 GLY A N 1
ATOM 980 C CA . GLY A 1 125 ? -12.668 -6.482 5.847 1.00 94.19 125 GLY A CA 1
ATOM 981 C C . GLY A 1 125 ? -12.087 -6.909 4.492 1.00 94.19 125 GLY A C 1
ATOM 982 O O . GLY A 1 125 ? -11.797 -8.089 4.306 1.00 94.19 125 GLY A O 1
ATOM 983 N N . LEU A 1 126 ? -11.871 -5.972 3.565 1.00 97.31 126 LEU A N 1
ATOM 984 C CA . LEU A 1 126 ? -11.367 -6.234 2.218 1.00 97.31 126 LEU A CA 1
ATOM 985 C C . LEU A 1 126 ? -9.834 -6.212 2.173 1.00 97.31 126 LEU A C 1
ATOM 987 O O . LEU A 1 126 ? -9.175 -5.416 2.850 1.00 97.31 126 LEU A O 1
ATOM 991 N N . TYR A 1 127 ? -9.259 -7.070 1.338 1.00 98.06 127 TYR A N 1
ATOM 992 C CA . TYR A 1 127 ? -7.839 -7.088 1.016 1.00 98.06 127 TYR A CA 1
ATOM 993 C C . TYR A 1 127 ? -7.530 -6.104 -0.104 1.00 98.06 127 TYR A C 1
ATOM 995 O O . TYR A 1 127 ? -8.245 -6.031 -1.100 1.00 98.06 127 TYR A O 1
ATOM 1003 N N . VAL A 1 128 ? -6.412 -5.398 0.022 1.00 98.31 128 VAL A N 1
ATOM 1004 C CA . VAL A 1 128 ? -5.802 -4.703 -1.111 1.00 98.31 128 VAL A CA 1
ATOM 1005 C C . VAL A 1 128 ? -5.226 -5.757 -2.053 1.00 98.31 128 VAL A C 1
ATOM 1007 O O . VAL A 1 128 ? -4.551 -6.685 -1.605 1.00 98.31 128 VAL A O 1
ATOM 1010 N N . ALA A 1 129 ? -5.461 -5.601 -3.349 1.00 98.31 129 ALA A N 1
ATOM 1011 C CA . ALA A 1 129 ? -4.927 -6.457 -4.395 1.00 98.31 129 ALA A CA 1
ATOM 1012 C C . ALA A 1 129 ? -4.477 -5.619 -5.597 1.00 98.31 129 ALA A C 1
ATOM 1014 O O . ALA A 1 129 ? -4.875 -4.465 -5.758 1.00 98.31 129 ALA A O 1
ATOM 1015 N N . MET A 1 130 ? -3.600 -6.178 -6.428 1.00 98.56 130 MET A N 1
ATOM 1016 C CA . MET A 1 130 ? -3.145 -5.535 -7.661 1.00 98.56 130 MET A CA 1
ATOM 1017 C C . MET A 1 130 ? -3.297 -6.505 -8.816 1.00 98.56 130 MET A C 1
ATOM 1019 O O . MET A 1 130 ? -2.772 -7.606 -8.717 1.00 98.56 130 MET A O 1
ATOM 1023 N N . ASN A 1 131 ? -3.964 -6.081 -9.887 1.00 97.81 131 ASN A N 1
ATOM 1024 C CA . ASN A 1 131 ? -4.249 -6.934 -11.036 1.00 97.81 131 ASN A CA 1
ATOM 1025 C C . ASN A 1 131 ? -3.126 -6.928 -12.095 1.00 97.81 131 ASN A C 1
ATOM 1027 O O . ASN A 1 131 ? -2.154 -6.168 -11.992 1.00 97.81 131 ASN A O 1
ATOM 1031 N N . ALA A 1 132 ? -3.277 -7.752 -13.137 1.00 97.44 132 ALA A N 1
ATOM 1032 C CA . ALA A 1 132 ? -2.306 -7.897 -14.226 1.00 97.44 132 ALA A CA 1
ATOM 1033 C C . ALA A 1 132 ? -2.105 -6.627 -15.063 1.00 97.44 132 ALA A C 1
ATOM 1035 O O . ALA A 1 132 ? -1.041 -6.439 -15.656 1.00 97.44 132 ALA A O 1
ATOM 1036 N N . GLU A 1 133 ? -3.078 -5.717 -15.090 1.00 97.06 133 GLU A N 1
ATOM 1037 C CA . GLU A 1 133 ? -2.905 -4.416 -15.728 1.00 97.06 133 GLU A CA 1
ATOM 1038 C C . GLU A 1 133 ? -2.138 -3.444 -14.826 1.00 97.06 133 GLU A C 1
ATOM 1040 O O . GLU A 1 133 ? -1.587 -2.470 -15.335 1.00 97.06 133 GLU A O 1
ATOM 1045 N N . GLY A 1 134 ? -2.081 -3.690 -13.516 1.00 96.69 134 GLY A N 1
ATOM 1046 C CA . GLY A 1 134 ? -1.413 -2.869 -12.507 1.00 96.69 134 GLY A CA 1
ATOM 1047 C C . GLY A 1 134 ? -2.354 -1.927 -11.763 1.00 96.69 134 GLY A C 1
ATOM 1048 O O . GLY A 1 134 ? -1.882 -1.017 -11.083 1.00 96.69 134 GLY A O 1
ATOM 1049 N N . PHE A 1 135 ? -3.666 -2.091 -11.903 1.00 98.00 135 PHE A N 1
ATOM 1050 C CA . PHE A 1 135 ? -4.639 -1.385 -11.079 1.00 98.00 135 PHE A CA 1
ATOM 1051 C C . PHE A 1 135 ? -4.714 -2.019 -9.696 1.00 98.00 135 PHE A C 1
ATOM 1053 O O . PHE A 1 135 ? -4.672 -3.241 -9.550 1.00 98.00 135 PHE A O 1
ATOM 1060 N N . LEU A 1 136 ? -4.811 -1.161 -8.686 1.00 98.00 136 LEU A N 1
ATOM 1061 C CA . LEU A 1 136 ? -5.134 -1.586 -7.336 1.00 98.00 136 LEU A CA 1
ATOM 1062 C C . LEU A 1 136 ? -6.645 -1.671 -7.192 1.00 98.00 136 LEU A C 1
ATOM 1064 O O . LEU A 1 136 ? -7.362 -0.780 -7.644 1.00 98.00 136 LEU A O 1
ATOM 1068 N N . TYR A 1 137 ? -7.097 -2.745 -6.568 1.00 97.56 137 TYR A N 1
ATOM 1069 C CA . TYR A 1 137 ? -8.500 -3.016 -6.315 1.00 97.56 137 TYR A CA 1
ATOM 1070 C C . TYR A 1 137 ? -8.648 -3.689 -4.949 1.00 97.56 137 TYR A C 1
ATOM 1072 O O . TYR A 1 137 ? -7.656 -4.032 -4.296 1.00 97.56 137 TYR A O 1
ATOM 1080 N N . THR A 1 138 ? -9.886 -3.844 -4.501 1.00 97.81 138 THR A N 1
ATOM 1081 C CA . THR A 1 138 ? -10.223 -4.511 -3.247 1.00 97.81 138 THR A CA 1
ATOM 1082 C C . THR A 1 138 ? -10.847 -5.873 -3.511 1.00 97.81 138 THR A C 1
ATOM 1084 O O . THR A 1 138 ? -11.595 -6.051 -4.468 1.00 97.81 138 THR A O 1
ATOM 1087 N N . SER A 1 139 ? -10.502 -6.853 -2.680 1.00 97.00 139 SER A N 1
ATOM 1088 C CA . SER A 1 139 ? -10.964 -8.236 -2.802 1.00 97.00 139 SER A CA 1
ATOM 1089 C C . SER A 1 139 ? -11.426 -8.742 -1.444 1.00 97.00 139 SER A C 1
ATOM 1091 O O . SER A 1 139 ? -10.708 -8.610 -0.455 1.00 97.00 139 SER A O 1
ATOM 1093 N N . ASP A 1 140 ? -12.608 -9.337 -1.383 1.00 95.00 140 ASP A N 1
ATOM 1094 C CA . ASP A 1 140 ? -13.122 -10.043 -0.206 1.00 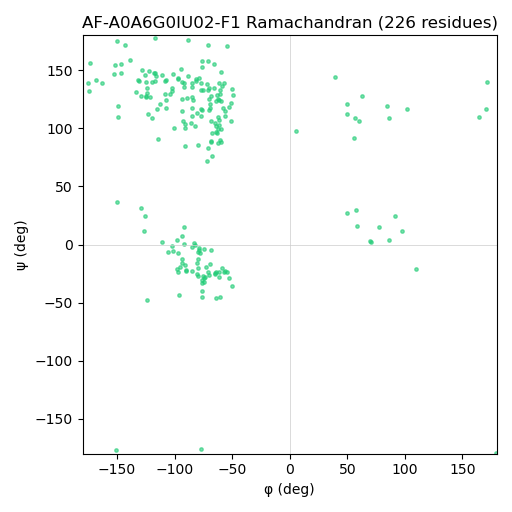95.00 140 ASP A CA 1
ATOM 1095 C C . ASP A 1 140 ? -12.436 -11.407 -0.020 1.00 95.00 140 ASP A C 1
ATOM 1097 O O . ASP A 1 140 ? -12.177 -11.843 1.101 1.00 95.00 140 ASP A O 1
ATOM 1101 N N . VAL A 1 141 ? -12.058 -12.052 -1.125 1.00 94.94 141 VAL A N 1
ATOM 1102 C CA . VAL A 1 141 ? -11.315 -13.313 -1.138 1.00 94.94 141 VAL A CA 1
ATOM 1103 C C . VAL A 1 141 ? -9.812 -13.053 -1.189 1.00 94.94 141 VAL A C 1
ATOM 1105 O O . VAL A 1 141 ? -9.319 -12.259 -1.993 1.00 94.94 141 VAL A O 1
ATOM 1108 N N . PHE A 1 142 ? -9.045 -13.774 -0.370 1.00 95.50 142 PHE A N 1
ATOM 1109 C CA . PHE A 1 142 ? -7.588 -13.722 -0.438 1.00 95.50 142 PHE A CA 1
ATOM 1110 C C . PHE A 1 142 ? -7.047 -14.512 -1.636 1.00 95.50 142 PHE A C 1
ATOM 1112 O O . PHE A 1 142 ? -7.145 -15.740 -1.696 1.00 95.50 142 PHE A O 1
ATOM 1119 N N . THR A 1 143 ? -6.409 -13.807 -2.568 1.00 96.12 143 THR A N 1
ATOM 1120 C CA . THR A 1 143 ? -5.788 -14.386 -3.764 1.00 96.12 143 THR A CA 1
ATOM 1121 C C . THR A 1 143 ? -4.275 -14.151 -3.776 1.00 96.12 143 THR A C 1
ATOM 1123 O O . THR A 1 143 ? -3.695 -13.519 -2.890 1.00 96.12 143 THR A O 1
ATOM 1126 N N . ALA A 1 144 ? -3.590 -14.671 -4.798 1.00 97.12 144 ALA A N 1
ATOM 1127 C CA . ALA A 1 144 ? -2.172 -14.381 -4.997 1.00 97.12 144 ALA A CA 1
ATOM 1128 C C . ALA A 1 144 ? -1.907 -12.891 -5.308 1.00 97.12 144 ALA A C 1
ATOM 1130 O O . ALA A 1 144 ? -0.822 -12.401 -5.004 1.00 97.12 144 ALA A O 1
ATOM 1131 N N . GLU A 1 145 ? -2.895 -12.169 -5.842 1.00 98.00 145 GLU A N 1
ATOM 1132 C CA . GLU A 1 145 ? -2.816 -10.733 -6.148 1.00 98.00 145 GLU A CA 1
ATOM 1133 C C . GLU A 1 145 ? -2.851 -9.851 -4.891 1.00 98.00 145 GLU A C 1
ATOM 1135 O O . GLU A 1 145 ? -2.368 -8.719 -4.923 1.00 98.00 145 GLU A O 1
ATOM 1140 N N . CYS A 1 146 ? -3.327 -10.391 -3.762 1.00 98.06 146 CYS A N 1
ATOM 1141 C CA . CYS A 1 146 ? -3.316 -9.733 -2.450 1.00 98.06 146 CYS A CA 1
ATOM 1142 C C . CYS A 1 146 ? -1.944 -9.785 -1.751 1.00 98.06 146 CYS A C 1
ATOM 1144 O O . CYS A 1 146 ? -1.784 -9.279 -0.638 1.00 98.06 146 CYS A O 1
ATOM 1146 N N . LYS A 1 147 ? -0.951 -10.455 -2.352 1.00 98.12 147 LYS A N 1
ATOM 1147 C CA . LYS A 1 147 ? 0.373 -10.658 -1.753 1.00 98.12 147 LYS A CA 1
ATOM 1148 C C . LYS A 1 147 ? 1.338 -9.573 -2.200 1.00 98.12 147 LYS A C 1
ATOM 1150 O O . LYS A 1 147 ? 1.771 -9.551 -3.360 1.00 98.12 147 LYS A O 1
ATOM 1155 N N . PHE A 1 148 ? 1.771 -8.761 -1.242 1.00 98.62 148 PHE A N 1
ATOM 1156 C CA . PHE A 1 148 ? 2.765 -7.720 -1.456 1.00 98.62 148 PHE A CA 1
ATOM 1157 C C . PHE A 1 148 ? 4.090 -8.082 -0.805 1.00 98.62 148 PHE A C 1
ATOM 1159 O O . PHE A 1 148 ? 4.156 -8.407 0.378 1.00 98.62 148 PHE A O 1
ATOM 1166 N N . LYS A 1 149 ? 5.175 -7.985 -1.569 1.00 98.25 149 LYS A N 1
ATOM 1167 C CA . LYS A 1 149 ? 6.524 -8.036 -1.019 1.00 98.25 149 LYS A CA 1
ATOM 1168 C C . LYS A 1 149 ? 6.842 -6.688 -0.386 1.00 98.25 149 LYS A C 1
ATOM 1170 O O . LYS A 1 149 ? 6.923 -5.685 -1.102 1.00 98.25 149 LYS A O 1
ATOM 1175 N N . GLU A 1 150 ? 7.061 -6.692 0.922 1.00 96.94 150 GLU A N 1
ATOM 1176 C CA . GLU A 1 150 ? 7.573 -5.539 1.654 1.00 96.94 150 GLU A CA 1
ATOM 1177 C C . GLU A 1 150 ? 9.096 -5.466 1.510 1.00 96.94 150 GLU A C 1
ATOM 1179 O O . GLU A 1 150 ? 9.814 -6.473 1.471 1.00 96.94 150 GLU A O 1
ATOM 1184 N N . SER A 1 151 ? 9.628 -4.264 1.358 1.00 96.88 151 SER A N 1
ATOM 1185 C CA . SER A 1 151 ? 11.068 -4.029 1.307 1.00 96.88 151 SER A CA 1
ATOM 1186 C C . SER A 1 151 ? 11.376 -2.684 1.930 1.00 96.88 151 SER A C 1
ATOM 1188 O O . SER A 1 151 ? 10.581 -1.758 1.827 1.00 96.88 151 SER A O 1
ATOM 1190 N N . VAL A 1 152 ? 12.538 -2.577 2.563 1.00 96.75 152 VAL A N 1
ATOM 1191 C CA . VAL A 1 152 ? 13.025 -1.290 3.057 1.00 96.75 152 VAL A CA 1
ATOM 1192 C C . VAL A 1 152 ? 13.677 -0.511 1.916 1.00 96.75 152 VAL A C 1
ATOM 1194 O O . VAL A 1 152 ? 14.340 -1.092 1.045 1.00 96.75 152 VAL A O 1
ATOM 1197 N N . PHE A 1 153 ? 13.472 0.799 1.908 1.00 96.19 153 PHE A N 1
ATOM 1198 C CA . PHE A 1 153 ? 14.120 1.745 1.012 1.00 96.19 153 PHE A CA 1
ATOM 1199 C C . PHE A 1 153 ? 14.882 2.775 1.847 1.00 96.19 153 PHE A C 1
ATOM 1201 O O . PHE A 1 153 ? 14.329 3.338 2.789 1.00 96.19 153 PHE A O 1
ATOM 1208 N N . GLU A 1 154 ? 16.174 2.937 1.540 1.00 93.50 154 GLU A N 1
ATOM 1209 C CA . GLU A 1 154 ? 17.103 3.842 2.245 1.00 93.50 154 GLU A CA 1
ATOM 1210 C C . GLU A 1 154 ? 17.088 3.694 3.781 1.00 93.50 154 GLU A C 1
ATOM 1212 O O . GLU A 1 154 ? 17.402 4.620 4.515 1.00 93.50 154 GLU A O 1
ATOM 1217 N N . ASN A 1 155 ? 16.737 2.500 4.274 1.00 89.12 155 ASN A N 1
ATOM 1218 C CA . ASN A 1 155 ? 16.588 2.154 5.693 1.00 89.12 155 ASN A CA 1
ATOM 1219 C C . ASN A 1 155 ? 15.564 2.991 6.484 1.00 89.12 155 ASN A C 1
ATOM 1221 O O . ASN A 1 155 ? 15.558 2.919 7.711 1.00 89.12 155 ASN A O 1
ATOM 1225 N N . TYR A 1 156 ? 14.676 3.722 5.809 1.00 92.50 156 TYR A N 1
ATOM 1226 C CA . TYR A 1 156 ? 13.663 4.557 6.461 1.00 92.50 156 TYR A CA 1
ATOM 1227 C C . TYR A 1 156 ? 12.242 4.199 6.016 1.00 92.50 156 TYR A C 1
ATOM 1229 O O . TYR A 1 156 ? 11.365 3.970 6.847 1.00 92.50 156 TYR A O 1
ATOM 1237 N N . TYR A 1 157 ? 12.022 4.070 4.708 1.00 97.62 157 TYR A N 1
ATOM 1238 C CA . TYR A 1 157 ? 10.700 3.797 4.152 1.00 97.62 157 TYR A CA 1
ATOM 1239 C C . TYR A 1 157 ? 10.462 2.307 3.923 1.00 97.62 157 TYR A C 1
ATOM 1241 O O . TYR A 1 157 ? 11.380 1.548 3.601 1.00 97.62 157 TYR A O 1
ATOM 1249 N N . VAL A 1 158 ? 9.201 1.897 4.010 1.00 98.12 158 VAL A N 1
ATOM 1250 C CA . VAL A 1 158 ? 8.722 0.596 3.547 1.00 98.12 158 VAL A CA 1
ATOM 1251 C C . VAL A 1 158 ? 8.003 0.785 2.218 1.00 98.12 158 VAL A C 1
ATOM 1253 O O . VAL A 1 158 ? 7.164 1.670 2.061 1.00 98.12 158 VAL A O 1
ATOM 1256 N N . ILE A 1 159 ? 8.340 -0.062 1.252 1.00 98.31 159 ILE A N 1
ATOM 1257 C CA . ILE A 1 159 ? 7.691 -0.114 -0.057 1.00 98.31 159 ILE A CA 1
ATOM 1258 C C . ILE A 1 159 ? 7.013 -1.470 -0.230 1.00 98.31 159 ILE A C 1
ATOM 1260 O O . ILE A 1 159 ? 7.578 -2.509 0.129 1.00 98.31 159 ILE A O 1
ATOM 1264 N N . TYR A 1 160 ? 5.827 -1.467 -0.829 1.00 98.62 160 TYR A N 1
ATOM 1265 C CA . TYR A 1 160 ? 5.047 -2.674 -1.095 1.00 98.62 160 TYR A CA 1
ATOM 1266 C C . TYR A 1 160 ? 4.977 -2.911 -2.598 1.00 98.62 160 TYR A C 1
ATOM 1268 O O . TYR A 1 160 ? 4.508 -2.058 -3.350 1.00 98.62 160 TYR A O 1
ATOM 1276 N N . SER A 1 161 ? 5.465 -4.065 -3.046 1.00 98.38 161 SER A N 1
ATOM 1277 C CA . SER A 1 161 ? 5.481 -4.440 -4.464 1.00 98.38 161 SER A CA 1
ATOM 1278 C C . SER A 1 161 ? 4.648 -5.676 -4.740 1.00 98.38 161 SER A C 1
ATOM 1280 O O . SER A 1 161 ? 4.595 -6.574 -3.901 1.00 98.38 161 SER A O 1
ATOM 1282 N N . SER A 1 162 ? 4.035 -5.753 -5.921 1.00 98.12 162 SER A N 1
ATOM 1283 C CA . SER A 1 162 ? 3.364 -6.981 -6.346 1.00 98.12 162 SER A CA 1
ATOM 1284 C C . SER A 1 162 ? 4.363 -8.140 -6.382 1.00 98.12 162 SER A C 1
ATOM 1286 O O . SER A 1 162 ? 5.502 -8.009 -6.848 1.00 98.12 162 SER A O 1
ATOM 1288 N N . THR A 1 163 ? 3.937 -9.291 -5.868 1.00 97.75 163 THR A N 1
ATOM 1289 C CA . THR A 1 163 ? 4.714 -10.532 -5.970 1.00 97.75 163 THR A CA 1
ATOM 1290 C C . THR A 1 163 ? 4.645 -11.141 -7.369 1.00 97.75 163 THR A C 1
ATOM 1292 O O . THR A 1 163 ? 5.601 -11.801 -7.778 1.00 97.75 163 THR A O 1
ATOM 1295 N N . LEU A 1 164 ? 3.563 -10.874 -8.107 1.00 97.25 164 LEU A N 1
ATOM 1296 C CA . LEU A 1 164 ? 3.288 -11.442 -9.427 1.00 97.25 164 LEU A CA 1
ATOM 1297 C C . LEU A 1 164 ? 3.730 -10.519 -10.562 1.00 97.25 164 LEU A C 1
ATOM 1299 O O . LEU A 1 164 ? 4.329 -10.974 -11.534 1.00 97.25 164 LEU A O 1
ATOM 1303 N N . TYR A 1 165 ? 3.457 -9.219 -10.434 1.00 98.00 165 TYR A N 1
ATOM 1304 C CA . TYR A 1 165 ? 3.490 -8.310 -11.575 1.00 98.00 165 TYR A CA 1
ATOM 1305 C C . TYR A 1 165 ? 4.729 -7.423 -11.614 1.00 98.00 165 TYR A C 1
ATOM 1307 O O . TYR A 1 165 ? 5.12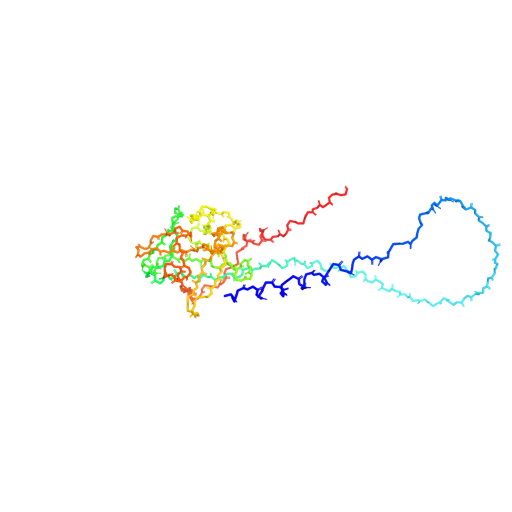8 -6.775 -10.638 1.00 98.00 165 TYR A O 1
ATOM 1315 N N . ARG A 1 166 ? 5.361 -7.422 -12.790 1.00 97.31 166 ARG A N 1
ATOM 1316 C CA . ARG A 1 166 ? 6.602 -6.713 -13.106 1.00 97.31 166 ARG A CA 1
ATOM 1317 C C . ARG A 1 166 ? 6.563 -6.263 -14.561 1.00 97.31 166 ARG A C 1
ATOM 1319 O O . ARG A 1 166 ? 5.901 -6.871 -15.393 1.00 97.31 166 ARG A O 1
ATOM 1326 N N . GLN A 1 167 ? 7.321 -5.221 -14.883 1.00 96.06 167 GLN A N 1
ATOM 1327 C CA . GLN A 1 167 ? 7.564 -4.818 -16.263 1.00 96.06 167 GLN A CA 1
ATOM 1328 C C . GLN A 1 167 ? 8.286 -5.954 -17.006 1.00 96.06 167 GLN A C 1
ATOM 1330 O O . GLN A 1 167 ? 9.362 -6.359 -16.567 1.00 96.06 167 GLN A O 1
ATOM 1335 N N . HIS A 1 168 ? 7.734 -6.425 -18.126 1.00 91.06 168 HIS A N 1
ATOM 1336 C CA . HIS A 1 168 ? 8.280 -7.567 -18.872 1.00 91.06 168 HIS A CA 1
ATOM 1337 C C . HIS A 1 168 ? 9.716 -7.323 -19.372 1.00 91.06 168 HIS A C 1
ATOM 1339 O O . HIS A 1 168 ? 10.588 -8.161 -19.186 1.00 91.06 168 HIS A O 1
ATOM 1345 N N . GLU A 1 169 ? 9.985 -6.145 -19.939 1.00 92.88 169 GLU A N 1
ATOM 1346 C CA . GLU A 1 169 ? 11.291 -5.824 -20.538 1.00 92.88 169 GLU A CA 1
ATOM 1347 C C . GLU A 1 169 ? 12.375 -5.515 -19.496 1.00 92.88 169 GLU A C 1
ATOM 1349 O O . GLU A 1 169 ? 13.498 -5.994 -19.580 1.00 92.88 169 GLU A O 1
ATOM 1354 N N . SER A 1 170 ? 12.040 -4.698 -18.495 1.00 94.31 170 SER A N 1
ATOM 1355 C CA . SER A 1 170 ? 13.011 -4.183 -17.520 1.00 94.31 170 SER A CA 1
ATOM 1356 C C . SER A 1 170 ? 13.114 -5.036 -16.248 1.00 94.31 170 SER A C 1
ATOM 1358 O O . SER A 1 170 ? 14.025 -4.823 -15.449 1.00 94.31 170 SER A O 1
ATOM 1360 N N . GLY A 1 171 ? 12.154 -5.928 -15.981 1.00 95.31 171 GLY A N 1
ATOM 1361 C CA . GLY A 1 171 ? 12.043 -6.659 -14.709 1.00 95.31 171 GLY A CA 1
ATOM 1362 C C . GLY A 1 171 ? 11.645 -5.792 -13.502 1.00 95.31 171 GLY A C 1
ATOM 1363 O O . GLY A 1 171 ? 11.564 -6.278 -12.367 1.00 95.31 171 GLY A O 1
ATOM 1364 N N . ARG A 1 172 ? 11.380 -4.497 -13.723 1.00 96.38 172 ARG A N 1
ATOM 1365 C CA . ARG A 1 172 ? 11.000 -3.528 -12.688 1.00 96.38 172 ARG A CA 1
ATOM 1366 C C . ARG A 1 172 ? 9.677 -3.926 -12.037 1.00 96.38 172 ARG A C 1
ATOM 1368 O O . ARG A 1 172 ? 8.672 -4.075 -12.722 1.00 96.38 172 ARG A O 1
ATOM 1375 N N . ALA A 1 173 ? 9.671 -4.053 -10.712 1.00 97.44 173 ALA A N 1
ATOM 1376 C CA . ALA A 1 173 ? 8.456 -4.362 -9.965 1.00 97.44 173 ALA A CA 1
ATOM 1377 C C . ALA A 1 173 ? 7.420 -3.236 -10.054 1.00 97.44 173 ALA A C 1
ATOM 1379 O O . ALA A 1 173 ? 7.765 -2.071 -10.279 1.00 97.44 173 ALA A O 1
ATOM 1380 N N . TRP A 1 174 ? 6.159 -3.600 -9.860 1.00 98.38 174 TRP A N 1
ATOM 1381 C CA . TRP A 1 174 ? 5.063 -2.655 -9.683 1.00 98.38 174 TRP A CA 1
ATOM 1382 C C . TRP A 1 174 ? 4.783 -2.462 -8.200 1.00 98.38 174 TRP A C 1
ATOM 1384 O O . TRP A 1 174 ? 4.906 -3.409 -7.421 1.00 98.38 174 TRP A O 1
ATOM 1394 N N . PHE A 1 175 ? 4.442 -1.238 -7.814 1.00 98.56 175 PHE A N 1
ATOM 1395 C CA . PHE A 1 175 ? 4.390 -0.830 -6.412 1.00 98.56 175 PHE A CA 1
ATOM 1396 C C . PHE A 1 175 ? 3.036 -0.228 -6.051 1.00 98.56 175 PHE A C 1
ATOM 1398 O O . PHE A 1 175 ? 2.419 0.449 -6.870 1.00 98.56 175 PHE A O 1
ATOM 1405 N N . LEU A 1 176 ? 2.599 -0.453 -4.815 1.00 98.50 176 LEU A N 1
ATOM 1406 C CA . LEU A 1 176 ? 1.552 0.350 -4.188 1.00 98.50 176 LEU A CA 1
ATOM 1407 C C . LEU A 1 176 ? 2.040 1.800 -4.091 1.00 98.50 176 LEU A C 1
ATOM 1409 O O . LEU A 1 176 ? 3.204 2.029 -3.754 1.00 98.50 176 LEU A O 1
ATOM 1413 N N . GLY A 1 177 ? 1.170 2.771 -4.363 1.00 98.19 177 GLY A N 1
ATOM 1414 C CA . GLY A 1 177 ? 1.545 4.166 -4.189 1.00 98.19 177 GLY A CA 1
ATOM 1415 C C . GLY A 1 177 ? 0.427 5.179 -4.380 1.00 98.19 177 GLY A C 1
ATOM 1416 O O . GLY A 1 177 ? -0.547 4.917 -5.085 1.00 98.19 177 GLY A O 1
ATOM 1417 N N . LEU A 1 178 ? 0.609 6.349 -3.769 1.00 98.50 178 LEU A N 1
ATOM 1418 C CA . LEU A 1 178 ? -0.287 7.504 -3.862 1.00 98.50 178 LEU A CA 1
ATOM 1419 C C . LEU A 1 178 ? 0.382 8.642 -4.644 1.00 98.50 178 LEU A C 1
ATOM 1421 O O . LEU A 1 178 ? 1.601 8.845 -4.580 1.00 98.50 178 LEU A O 1
ATOM 1425 N N . ASN A 1 179 ? -0.406 9.407 -5.394 1.00 98.00 179 ASN A N 1
ATOM 1426 C CA . ASN A 1 179 ? 0.080 10.633 -6.024 1.00 98.00 179 ASN A CA 1
ATOM 1427 C C . ASN A 1 179 ? 0.177 11.777 -4.986 1.00 98.00 179 ASN A C 1
ATOM 1429 O O . ASN A 1 179 ? -0.039 11.575 -3.793 1.00 98.00 179 ASN A O 1
ATOM 1433 N N . LYS A 1 180 ? 0.528 12.986 -5.439 1.00 97.56 180 LYS A N 1
ATOM 1434 C CA . LYS A 1 180 ? 0.634 14.168 -4.564 1.00 97.56 180 LYS A CA 1
ATOM 1435 C C . LYS A 1 180 ? -0.718 14.661 -4.030 1.00 97.56 180 LYS A C 1
ATOM 1437 O O . LYS A 1 180 ? -0.745 15.402 -3.057 1.00 97.56 180 LYS A O 1
ATOM 1442 N N . ASP A 1 181 ? -1.810 14.228 -4.648 1.00 97.56 181 ASP A N 1
ATOM 1443 C CA . ASP A 1 181 ? -3.182 14.602 -4.305 1.00 97.56 181 ASP A CA 1
ATOM 1444 C C . ASP A 1 181 ? -3.862 13.543 -3.416 1.00 97.56 181 ASP A C 1
ATOM 1446 O O . ASP A 1 181 ? -5.048 13.652 -3.125 1.00 97.56 181 ASP A O 1
ATOM 1450 N N . GLY A 1 182 ? -3.136 12.495 -3.003 1.00 96.81 182 GLY A N 1
ATOM 1451 C CA . GLY A 1 182 ? -3.687 11.391 -2.213 1.00 96.81 182 GLY A CA 1
ATOM 1452 C C . GLY A 1 182 ? -4.504 10.381 -3.030 1.00 96.81 182 GLY A C 1
ATOM 1453 O O . GLY A 1 182 ? -5.231 9.573 -2.469 1.00 96.81 182 GLY A O 1
ATOM 1454 N N . VAL A 1 183 ? -4.402 10.378 -4.356 1.00 97.88 183 VAL A N 1
ATOM 1455 C CA . VAL A 1 183 ? -5.105 9.428 -5.231 1.00 97.88 183 VAL A CA 1
ATOM 1456 C C . VAL A 1 183 ? -4.241 8.199 -5.494 1.00 97.88 183 VAL A C 1
ATOM 1458 O O . VAL A 1 183 ? -3.033 8.304 -5.735 1.00 97.88 183 VAL A O 1
ATOM 1461 N N . ILE A 1 184 ? -4.869 7.021 -5.486 1.00 97.94 184 ILE A N 1
ATOM 1462 C CA . ILE A 1 184 ? -4.206 5.751 -5.781 1.00 97.94 184 ILE A CA 1
ATOM 1463 C C . ILE A 1 184 ? -3.622 5.739 -7.199 1.00 97.94 184 ILE A C 1
ATOM 1465 O O . ILE A 1 184 ? -4.262 6.126 -8.178 1.00 97.94 184 ILE A O 1
ATOM 1469 N N . MET A 1 185 ? -2.369 5.303 -7.322 1.00 98.12 185 MET A N 1
ATOM 1470 C CA . MET A 1 185 ? -1.669 5.236 -8.601 1.00 98.12 185 MET A CA 1
ATOM 1471 C C . MET A 1 185 ? -1.633 3.814 -9.148 1.00 98.12 185 MET A C 1
ATOM 1473 O O . MET A 1 185 ? -1.463 2.844 -8.417 1.00 98.12 185 MET A O 1
ATOM 1477 N N . LYS A 1 186 ? -1.673 3.698 -10.477 1.00 98.00 186 LYS A N 1
ATOM 1478 C CA . LYS A 1 186 ? -1.414 2.436 -11.176 1.00 98.00 186 LYS A CA 1
ATOM 1479 C C . LYS A 1 186 ? 0.007 1.942 -10.879 1.00 98.00 186 LYS A C 1
ATOM 1481 O O . LYS A 1 186 ? 0.973 2.687 -11.064 1.00 98.00 186 LYS A O 1
ATOM 1486 N N . GLY A 1 187 ? 0.156 0.684 -10.478 1.00 97.75 187 GLY A N 1
ATOM 1487 C CA . GLY A 1 187 ? 1.399 0.140 -9.935 1.00 97.75 187 GLY A CA 1
ATOM 1488 C C . GLY A 1 187 ? 2.591 0.180 -10.891 1.00 97.75 187 GLY A C 1
ATOM 1489 O O . GLY A 1 187 ? 3.729 0.337 -10.451 1.00 97.75 187 GLY A O 1
ATOM 1490 N N . ASN A 1 188 ? 2.352 0.134 -12.205 1.00 97.38 188 ASN A N 1
ATOM 1491 C CA . ASN A 1 188 ? 3.403 0.276 -13.215 1.00 97.38 188 ASN A CA 1
ATOM 1492 C C . ASN A 1 188 ? 3.974 1.707 -13.319 1.00 97.38 188 ASN A C 1
ATOM 1494 O O . ASN A 1 188 ? 5.123 1.876 -13.752 1.00 97.38 188 ASN A O 1
ATOM 1498 N N . ARG A 1 189 ? 3.207 2.725 -12.898 1.00 97.38 189 ARG A N 1
ATOM 1499 C CA . ARG A 1 189 ? 3.610 4.144 -12.847 1.00 97.38 189 ARG A CA 1
ATOM 1500 C C . ARG A 1 189 ? 4.360 4.494 -11.563 1.00 97.38 189 ARG A C 1
ATOM 1502 O O . ARG A 1 189 ? 5.131 5.453 -11.553 1.00 97.38 189 ARG A O 1
ATOM 1509 N N . VAL A 1 190 ? 4.167 3.712 -10.505 1.00 98.25 190 VAL A N 1
ATOM 1510 C CA . VAL A 1 190 ? 4.866 3.880 -9.231 1.00 98.25 190 VAL A CA 1
ATOM 1511 C C . VAL A 1 190 ? 6.293 3.330 -9.351 1.00 98.25 190 VAL A C 1
ATOM 1513 O O . VAL A 1 190 ? 6.528 2.247 -9.897 1.00 98.25 190 VAL A O 1
ATOM 1516 N N . LYS A 1 191 ? 7.281 4.098 -8.882 1.00 97.12 191 LYS A N 1
ATOM 1517 C CA . LYS A 1 191 ? 8.706 3.738 -8.950 1.00 97.12 191 LYS A CA 1
ATOM 1518 C C . LYS A 1 191 ? 9.283 3.655 -7.543 1.00 97.12 191 LYS A C 1
ATOM 1520 O O . LYS A 1 191 ? 9.037 4.549 -6.750 1.00 97.12 191 LYS A O 1
ATOM 1525 N N . LYS A 1 192 ? 10.134 2.650 -7.304 1.00 96.75 192 LYS A N 1
ATOM 1526 C CA . LYS A 1 192 ? 10.814 2.398 -6.021 1.00 96.75 192 LYS A CA 1
ATOM 1527 C C . LYS A 1 192 ? 11.526 3.612 -5.419 1.00 96.75 192 LYS A C 1
ATOM 1529 O O . LYS A 1 192 ? 11.599 3.705 -4.214 1.00 96.75 192 LYS A O 1
ATOM 1534 N N . THR A 1 193 ? 12.113 4.473 -6.248 1.00 96.62 193 THR A N 1
ATOM 1535 C CA . THR A 1 193 ? 12.904 5.634 -5.801 1.00 96.62 193 THR A CA 1
ATOM 1536 C C . THR A 1 193 ? 12.077 6.912 -5.696 1.00 96.62 193 THR A C 1
ATOM 1538 O O . THR A 1 193 ? 12.633 8.003 -5.581 1.00 96.62 193 THR A O 1
ATOM 1541 N N . LYS A 1 194 ? 10.754 6.819 -5.865 1.00 98.00 194 LYS A N 1
ATOM 1542 C CA . LYS A 1 194 ? 9.863 7.976 -5.858 1.00 98.00 194 LYS A CA 1
ATOM 1543 C C . LYS A 1 194 ? 9.021 7.986 -4.581 1.00 98.00 194 LYS A C 1
ATOM 1545 O O . LYS A 1 194 ? 8.487 6.929 -4.233 1.00 98.00 194 LYS A O 1
ATOM 1550 N N . PRO A 1 195 ? 8.792 9.181 -3.994 1.00 97.75 195 PRO A N 1
ATOM 1551 C CA . PRO A 1 195 ? 7.983 9.345 -2.785 1.00 97.75 195 PRO A CA 1
ATOM 1552 C C . PRO A 1 195 ? 6.593 8.725 -2.846 1.00 97.75 195 PRO A C 1
ATOM 1554 O O . PRO A 1 195 ? 6.067 8.253 -1.846 1.00 97.75 195 PRO A O 1
ATOM 1557 N N . CYS A 1 196 ? 6.007 8.635 -4.043 1.00 97.94 196 CYS A N 1
ATOM 1558 C CA . CYS A 1 196 ? 4.717 7.980 -4.230 1.00 97.94 196 CYS A CA 1
ATOM 1559 C C . CYS A 1 196 ? 4.684 6.522 -3.754 1.00 97.94 196 CYS A C 1
ATOM 1561 O O . CYS A 1 196 ? 3.603 6.027 -3.465 1.00 97.94 196 CYS A O 1
ATOM 1563 N N . SER A 1 197 ? 5.829 5.836 -3.677 1.00 98.25 197 SER A N 1
ATOM 1564 C CA . SER A 1 197 ? 5.930 4.436 -3.243 1.00 98.25 197 SER A CA 1
ATOM 1565 C C . SER A 1 197 ? 6.297 4.253 -1.771 1.00 98.25 197 SER A C 1
ATOM 1567 O O . SER A 1 197 ? 6.325 3.120 -1.290 1.00 98.25 197 SER A O 1
ATOM 1569 N N . HIS A 1 198 ? 6.628 5.340 -1.077 1.00 98.56 198 HIS A N 1
ATOM 1570 C CA . HIS A 1 198 ? 7.229 5.309 0.245 1.00 98.56 198 HIS A CA 1
ATOM 1571 C C . HIS A 1 198 ? 6.158 5.416 1.331 1.00 98.56 198 HIS A C 1
ATOM 1573 O O . HIS A 1 198 ? 5.360 6.358 1.349 1.00 98.56 198 HIS A O 1
ATOM 1579 N N . PHE A 1 199 ? 6.162 4.448 2.247 1.00 98.50 199 PHE A N 1
ATOM 1580 C CA . PHE A 1 199 ? 5.259 4.397 3.389 1.00 98.50 199 PHE A CA 1
ATOM 1581 C C . PHE A 1 199 ? 6.031 4.206 4.695 1.00 98.50 199 PHE A C 1
ATOM 1583 O O . PHE A 1 199 ? 7.075 3.557 4.735 1.00 98.50 199 PHE A O 1
ATOM 1590 N N . VAL A 1 200 ? 5.476 4.732 5.778 1.00 97.31 200 VAL A N 1
ATOM 1591 C CA . VAL A 1 200 ? 5.933 4.548 7.152 1.00 97.31 200 VAL A CA 1
ATOM 1592 C C . VAL A 1 200 ? 4.790 3.885 7.923 1.00 97.31 200 VAL A C 1
ATOM 1594 O O . VAL A 1 200 ? 3.762 4.529 8.159 1.00 97.31 200 VAL A O 1
ATOM 1597 N N . PRO A 1 201 ? 4.915 2.598 8.291 1.00 95.56 201 PRO A N 1
ATOM 1598 C CA . PRO A 1 201 ? 3.948 1.951 9.168 1.00 95.56 201 PRO A CA 1
ATOM 1599 C C . PRO A 1 201 ? 3.943 2.628 10.543 1.00 95.56 201 PRO A C 1
ATOM 1601 O O . PRO A 1 201 ? 4.996 2.765 11.165 1.00 95.56 201 PRO A O 1
ATOM 1604 N N . ARG A 1 202 ? 2.763 3.017 11.027 1.00 94.75 202 ARG A N 1
ATOM 1605 C CA . ARG A 1 202 ? 2.514 3.552 12.372 1.00 94.75 202 ARG A CA 1
ATOM 1606 C C . ARG A 1 202 ? 1.617 2.573 13.143 1.00 94.75 202 ARG A C 1
ATOM 1608 O O . ARG A 1 202 ? 0.390 2.652 13.015 1.00 94.75 202 ARG A O 1
ATOM 1615 N N . PRO A 1 203 ? 2.207 1.607 13.873 1.00 90.94 203 PRO A N 1
ATOM 1616 C CA . PRO A 1 203 ? 1.453 0.646 14.671 1.00 90.94 203 PRO A CA 1
ATOM 1617 C C . PRO A 1 203 ? 0.612 1.347 15.735 1.00 90.94 203 PRO A C 1
ATOM 1619 O O . PRO A 1 203 ? 1.023 2.379 16.261 1.00 90.94 203 PRO A O 1
ATOM 1622 N N . ILE A 1 204 ? -0.541 0.775 16.070 1.00 87.06 204 ILE A N 1
ATOM 1623 C CA . ILE A 1 204 ? -1.373 1.292 17.161 1.00 87.06 204 ILE A CA 1
ATOM 1624 C C . ILE A 1 204 ? -0.951 0.633 18.466 1.00 87.06 204 ILE A C 1
ATOM 1626 O O . ILE A 1 204 ? -0.886 -0.593 18.572 1.00 87.06 204 ILE A O 1
ATOM 1630 N N . GLU A 1 205 ? -0.642 1.459 19.459 1.00 65.94 205 GLU A N 1
ATOM 1631 C CA . GLU A 1 205 ? -0.316 1.002 20.803 1.00 65.94 205 GLU A CA 1
ATOM 1632 C C . GLU A 1 205 ? -1.581 0.427 21.464 1.00 65.94 205 GLU A C 1
ATOM 1634 O O . GLU A 1 205 ? -2.597 1.105 21.580 1.00 65.94 205 GLU A O 1
ATOM 1639 N N . GLY A 1 206 ? -1.538 -0.848 21.867 1.00 56.91 206 GLY A N 1
ATOM 1640 C CA . GLY A 1 206 ? -2.601 -1.495 22.651 1.00 56.91 206 GLY A CA 1
ATOM 1641 C C . GLY A 1 206 ? -3.443 -2.552 21.924 1.00 56.91 206 GLY A C 1
ATOM 1642 O O . GLY A 1 206 ? -3.982 -3.438 22.589 1.00 56.91 206 GLY A O 1
ATOM 1643 N N . GLU A 1 207 ? -3.504 -2.565 20.587 1.00 51.53 207 GLU A N 1
ATOM 1644 C CA . GLU A 1 207 ? -4.231 -3.618 19.859 1.00 51.53 207 GLU A CA 1
ATOM 1645 C C . GLU A 1 207 ? -3.351 -4.850 19.621 1.00 51.53 207 GLU A C 1
ATOM 1647 O O . GLU A 1 207 ? -2.422 -4.915 18.811 1.00 51.53 207 GLU A O 1
ATOM 1652 N N . THR A 1 208 ? -3.646 -5.865 20.424 1.00 47.16 208 THR A N 1
ATOM 1653 C CA . THR A 1 208 ? -2.932 -7.129 20.476 1.00 47.16 208 THR A CA 1
ATOM 1654 C C . THR A 1 208 ? -3.168 -7.903 19.184 1.00 47.16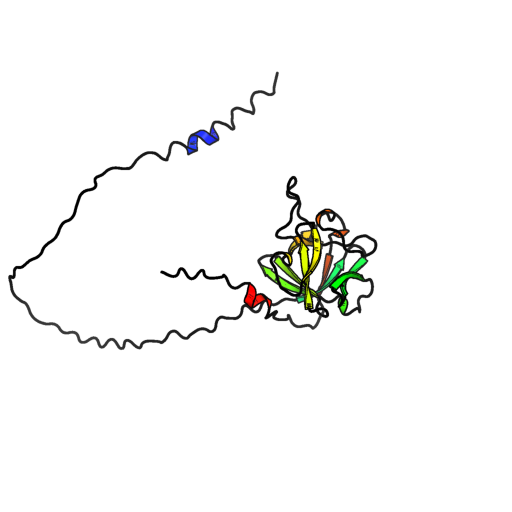 208 THR A C 1
ATOM 1656 O O . THR A 1 208 ? -4.231 -8.471 18.982 1.00 47.16 208 THR A O 1
ATOM 1659 N N . LYS A 1 209 ? -2.142 -7.940 18.332 1.00 49.16 209 LYS A N 1
ATOM 1660 C CA . LYS A 1 209 ? -1.919 -8.856 17.206 1.00 49.16 209 LYS A CA 1
ATOM 1661 C C . LYS A 1 209 ? -3.079 -9.839 16.896 1.00 49.16 209 LYS A C 1
ATOM 1663 O O . LYS A 1 209 ? -3.162 -10.906 17.512 1.00 49.16 209 LYS A O 1
ATOM 1668 N N . HIS A 1 210 ? -3.932 -9.505 15.927 1.00 52.88 210 HIS A N 1
ATOM 1669 C CA . HIS A 1 210 ? -5.059 -10.355 15.536 1.00 52.88 210 HIS A CA 1
ATOM 1670 C C . HIS A 1 210 ? -4.596 -11.605 14.779 1.00 52.88 210 HIS A C 1
ATOM 1672 O O . HIS A 1 210 ? -3.718 -11.549 13.915 1.00 52.88 210 HIS A O 1
ATOM 1678 N N . THR A 1 211 ? -5.213 -12.741 15.096 1.00 49.03 211 THR A N 1
ATOM 1679 C CA . THR A 1 211 ? -5.064 -13.982 14.334 1.00 49.03 211 THR A CA 1
ATOM 1680 C C . THR A 1 211 ? -6.042 -13.953 13.170 1.00 49.03 211 THR A C 1
ATOM 1682 O O . THR A 1 211 ? -7.255 -14.025 13.374 1.00 49.03 211 THR A O 1
ATOM 1685 N N . CYS A 1 212 ? -5.540 -13.829 11.944 1.00 51.59 212 CYS A N 1
ATOM 1686 C CA . CYS A 1 212 ? -6.400 -13.887 10.766 1.00 51.59 212 CYS A CA 1
ATOM 1687 C C . CYS A 1 212 ? -6.734 -15.351 10.440 1.00 51.59 212 CYS A C 1
ATOM 1689 O O . CYS A 1 212 ? -6.083 -15.973 9.606 1.00 51.59 212 CYS A O 1
ATOM 1691 N N . ALA A 1 213 ? -7.770 -15.895 11.084 1.00 49.72 213 ALA A N 1
ATOM 1692 C CA . ALA A 1 213 ? -8.202 -17.284 10.889 1.00 49.72 213 ALA A CA 1
ATOM 1693 C C . ALA A 1 213 ? -8.587 -17.611 9.427 1.00 49.72 213 ALA A C 1
ATOM 1695 O O . ALA A 1 213 ? -8.604 -18.774 9.027 1.00 49.72 213 ALA A O 1
ATOM 1696 N N . HIS A 1 214 ? -8.891 -16.592 8.612 1.00 49.16 214 HIS A N 1
ATOM 1697 C CA . HIS A 1 214 ? -9.305 -16.774 7.221 1.00 49.16 214 HIS A CA 1
ATOM 1698 C C . HIS A 1 214 ? -8.136 -17.108 6.274 1.00 49.16 214 HIS A C 1
ATOM 1700 O O . HIS A 1 214 ? -8.299 -17.903 5.348 1.00 49.16 214 HIS A O 1
ATOM 1706 N N . LEU A 1 215 ? -6.934 -16.577 6.529 1.00 51.47 215 LEU A N 1
ATOM 1707 C CA . LEU A 1 215 ? -5.754 -16.844 5.692 1.00 51.47 215 LEU A CA 1
ATOM 1708 C C . LEU A 1 215 ? -5.180 -18.252 5.916 1.00 51.47 215 LEU A C 1
ATOM 1710 O O . LEU A 1 215 ? -4.681 -18.877 4.974 1.00 51.47 215 LEU A O 1
ATOM 1714 N N . ASP A 1 216 ? -5.355 -18.796 7.122 1.00 48.59 216 ASP A N 1
ATOM 1715 C CA . ASP A 1 216 ? -4.855 -20.117 7.523 1.00 48.59 216 ASP A CA 1
ATOM 1716 C C . ASP A 1 216 ? -5.514 -21.273 6.747 1.00 48.59 216 ASP A C 1
ATOM 1718 O O . ASP A 1 216 ? -4.930 -22.350 6.576 1.00 48.59 216 ASP A O 1
ATOM 1722 N N . ALA A 1 217 ? -6.734 -21.068 6.238 1.00 49.72 217 ALA A N 1
ATOM 1723 C CA . ALA A 1 217 ? -7.434 -22.054 5.417 1.00 49.72 217 ALA A CA 1
ATOM 1724 C C . ALA A 1 217 ? -6.882 -22.127 3.979 1.00 49.72 217 ALA A C 1
ATOM 1726 O O . ALA A 1 217 ? -6.881 -23.206 3.381 1.00 49.72 217 ALA A O 1
ATOM 1727 N N . LEU A 1 218 ? -6.375 -21.010 3.445 1.00 50.19 218 LEU A N 1
ATOM 1728 C CA . LEU A 1 218 ? -5.984 -20.859 2.036 1.00 50.19 218 LEU A CA 1
ATOM 1729 C C . LEU A 1 218 ? -4.493 -21.119 1.773 1.00 50.19 218 LEU A C 1
ATOM 1731 O O . LEU A 1 218 ? -4.110 -21.414 0.643 1.00 50.19 218 LEU A O 1
ATOM 1735 N N . GLN A 1 219 ? -3.639 -21.062 2.800 1.00 50.00 219 GLN A N 1
ATOM 1736 C CA . GLN A 1 219 ? -2.221 -21.445 2.697 1.00 50.00 219 GLN A CA 1
ATOM 1737 C C . GLN A 1 219 ? -1.966 -22.951 2.848 1.00 50.00 219 GLN A C 1
ATOM 1739 O O . GLN A 1 219 ? -0.812 -23.383 2.777 1.00 50.00 219 GLN A O 1
ATOM 1744 N N . ARG A 1 220 ? -3.006 -23.778 3.029 1.00 44.50 220 ARG A N 1
ATOM 1745 C CA . ARG A 1 220 ? -2.835 -25.236 3.054 1.00 44.50 220 ARG A CA 1
ATOM 1746 C C . ARG A 1 220 ? -2.347 -25.707 1.678 1.00 44.50 220 ARG A C 1
ATOM 1748 O O . ARG A 1 220 ? -3.032 -25.457 0.685 1.00 44.50 220 ARG A O 1
ATOM 1755 N N . PRO A 1 221 ? -1.203 -26.410 1.580 1.00 38.81 221 PRO A N 1
ATOM 1756 C CA . PRO A 1 221 ? -0.821 -27.039 0.327 1.00 38.81 221 PRO A CA 1
ATOM 1757 C C . PRO A 1 221 ? -1.923 -28.029 -0.051 1.00 38.81 221 PRO A C 1
ATOM 1759 O O . PRO A 1 221 ? -2.251 -28.918 0.736 1.00 38.81 221 PRO A O 1
ATOM 1762 N N . GLN A 1 222 ? -2.510 -27.874 -1.242 1.00 44.16 222 GLN A N 1
ATOM 1763 C CA . GLN A 1 222 ? -3.359 -28.911 -1.812 1.00 44.16 222 GLN A CA 1
ATOM 1764 C C . GLN A 1 222 ? -2.476 -30.140 -2.029 1.00 44.16 222 GLN A C 1
ATOM 1766 O O . GLN A 1 222 ? -1.753 -30.245 -3.020 1.00 44.16 222 GLN A O 1
ATOM 1771 N N . THR A 1 223 ? -2.482 -31.063 -1.071 1.00 39.28 223 THR A N 1
ATOM 1772 C CA . THR A 1 223 ? -1.951 -32.400 -1.283 1.00 39.28 223 THR A CA 1
ATOM 1773 C C . THR A 1 223 ? -2.792 -33.015 -2.388 1.00 39.28 223 THR A C 1
ATOM 1775 O O . THR A 1 223 ? -3.939 -33.407 -2.175 1.00 39.28 223 THR A O 1
ATOM 1778 N N . ARG A 1 224 ? -2.232 -33.053 -3.604 1.00 42.34 224 ARG A N 1
ATOM 1779 C CA . ARG A 1 224 ? -2.753 -33.878 -4.690 1.00 42.34 224 ARG A CA 1
ATOM 1780 C C . ARG A 1 224 ? -2.903 -35.284 -4.121 1.00 42.34 224 ARG A C 1
ATOM 1782 O O . ARG A 1 224 ? -1.910 -35.965 -3.872 1.00 42.34 224 ARG A O 1
ATOM 1789 N N . ARG A 1 225 ? -4.144 -35.701 -3.869 1.00 39.34 225 ARG A N 1
ATOM 1790 C CA . ARG A 1 225 ? -4.465 -37.115 -3.728 1.00 39.34 225 ARG A CA 1
ATOM 1791 C C . ARG A 1 225 ? -4.174 -37.726 -5.092 1.00 39.34 225 ARG A C 1
ATOM 1793 O O . ARG A 1 225 ? -4.986 -37.608 -6.002 1.00 39.34 225 ARG A O 1
ATOM 1800 N N . CYS A 1 226 ? -2.994 -38.319 -5.244 1.00 40.12 226 CYS A N 1
ATOM 1801 C CA . CYS A 1 226 ? -2.801 -39.351 -6.246 1.00 40.12 226 CYS A CA 1
ATOM 1802 C C . CYS A 1 226 ? -3.751 -40.485 -5.850 1.00 40.12 226 CYS A C 1
ATOM 1804 O O . CYS A 1 226 ? -3.495 -41.201 -4.883 1.00 40.12 226 CYS A O 1
ATOM 1806 N N . LEU A 1 227 ? -4.903 -40.548 -6.513 1.00 44.91 227 LEU A N 1
ATOM 1807 C CA . LEU A 1 227 ? -5.726 -41.747 -6.522 1.00 44.91 227 LEU A CA 1
ATOM 1808 C C . LEU A 1 227 ? -4.962 -42.782 -7.353 1.00 44.91 227 LEU A C 1
ATOM 1810 O O . LEU A 1 227 ? -4.502 -42.465 -8.451 1.00 44.91 227 LEU A O 1
ATOM 1814 N N . ALA A 1 228 ? -4.736 -43.938 -6.732 1.00 44.09 228 ALA A N 1
ATOM 1815 C CA . ALA A 1 228 ? -4.129 -45.120 -7.330 1.00 44.09 228 ALA A CA 1
ATOM 1816 C C . ALA A 1 228 ? -5.098 -45.805 -8.298 1.00 44.09 228 ALA A C 1
ATOM 1818 O O . ALA A 1 228 ? -6.325 -45.677 -8.071 1.00 44.09 228 ALA A O 1
#

Foldseek 3Di:
DPDPPPPPVVVVVVVVPPPPPDDDDDDDDDDDDDDDDDDDDDDDDDDDDDDDPPPPPPPPPPPDDPPLPQQFWFKWWKQFLLQFTWFQDLVFFTWTDNDPPDLRRIWTFTDPDDQKTWTAGPVNCWTWFADQQQDITTHNDDDLRRIWRWDDDPNAFIFTFRPPYADPPPRHTFTWFADSVGHTDRRHPDHPVDSRRTIDIGTDPPDGGHRPSRSSVVPDPPPPPPDD

Secondary structure (DSSP, 8-state):
---SSTTSTTTHHHHTTSSSS--------------------------------------------------B-EEEEEEETTTEEEEE-TTS-EEEES-TT-GGGEEEEEEEETTEEEEEETTT-PEEEE-TT--EEEESS--GGG-EEEEEETTTEEEEEEEEEE-TTT-PEEE--B-TTSBBPPTTT--TTSGGG-EEEEEPTT----B-TTHHHHSS--------

Mean predicted aligned error: 17.11 Å

Solvent-accessible surface area (backbone atoms only — not comparable to full-atom values): 14105 Å² total; per-residue (Å²): 143,89,83,77,73,82,71,63,72,67,60,61,75,60,62,77,70,71,81,80,82,78,87,89,87,87,81,83,91,80,82,87,84,89,84,86,84,91,86,94,84,80,84,89,85,83,87,83,88,79,86,75,82,77,80,77,73,80,74,70,78,76,78,72,70,79,76,73,72,68,38,64,14,42,48,26,30,42,34,32,70,57,68,21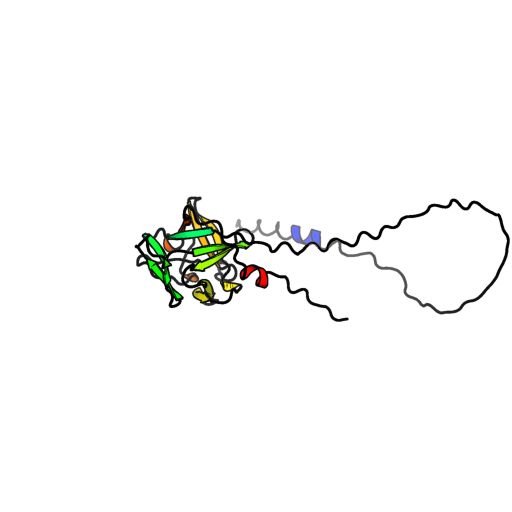,32,41,28,36,44,81,89,51,52,61,36,38,35,76,63,85,86,44,68,41,28,35,26,37,44,30,62,76,49,92,58,23,32,32,46,26,28,62,76,51,63,28,28,46,29,46,50,96,90,23,45,70,48,59,32,82,67,92,51,77,48,26,36,25,35,53,44,77,44,96,87,71,29,41,31,40,24,47,72,83,48,51,42,84,91,79,62,47,62,18,22,54,29,36,41,84,86,25,44,64,43,46,12,76,79,28,43,94,93,37,56,41,20,30,24,43,78,46,66,54,90,85,66,75,51,52,60,53,72,73,59,58,68,71,71,56,78,82,75,76,76,78,78,129

pLDDT: mean 75.25, std 25.21, range [29.91, 98.62]

Nearest PDB structures (foldseek):
  1q1u-assembly1_A  TM=9.910E-01  e=1.377E-24  Homo sapiens
  3hbw-assembly1_A  TM=9.911E-01  e=3.507E-22  Homo sapiens
  1g82-assembly1_A  TM=9.659E-01  e=1.142E-15  Homo sapiens
  5w59-assembly1_A  TM=9.687E-01  e=1.998E-15  Homo sapiens
  3f1r-assembly1_B  TM=9.724E-01  e=3.911E-15  Homo sapiens

InterPro domains:
  IPR002209 Fibroblast growth factor family [PF00167] (75-199)
  IPR002209 Fibroblast growth factor family [PR00263] (76-88)
  IPR002209 Fibroblast growth factor family [PR00263] (107-121)
  IPR002209 Fibroblast growth factor family [PR00263] (127-139)
  IPR002209 Fibroblast growth factor family [PR00263] (143-162)
  IPR002209 Fibroblast growth factor family [PS00247] (134-157)
  IPR002209 Fibroblast growth factor family [PTHR11486] (20-207)
  IPR002209 Fibroblast growth factor family [SM00442] (72-203)
  IPR008996 Cytokine IL1/FGF [SSF50353] (75-208)

Organism: Larimichthys crocea (NCBI:txid215358)

Sequence (228 aa):
MAAAIASSLIRQKRQARESNSEKVATNKRRSSPTKDPRSLCERHIFNVFSKVRFCSGKKRPVRRKPVEPQLKGIVTRLFSEQGFFLQMQPDGAISGNKDENSDYTLFNLIPVGLRVVAIQGVKAGLYVAMNAEGFLYTSDVFTAECKFKESVFENYYVIYSSTLYRQHESGRAWFLGLNKDGVIMKGNRVKKTKPCSHFVPRPIEGETKHTCAHLDALQRPQTRRCLA

Radius of gyration: 31.68 Å; Cα contacts (8 Å, |Δi|>4): 376; chains: 1; bounding box: 60×98×62 Å